Protein AF-A0A5N6QCF7-F1 (afdb_monomer)

Nearest PDB structures (foldseek):
  3l6x-assembly1_A  TM=7.147E-01  e=3.797E+00  Homo sapiens
  8bpo-assembly1_s2  TM=3.832E-01  e=6.263E-01  Homo sapiens
  4r11-assembly2_C  TM=4.644E-01  e=1.223E+00  Caenorhabditis elegans
  4r11-assembly3_E  TM=3.776E-01  e=2.047E+00  Caenorhabditis elegans
  7yg4-assembly1_A  TM=4.629E-01  e=4.431E+00  Homo sapiens

pLDDT: mean 82.55, std 14.78, range [44.66, 97.88]

InterPro domains:
  IPR011989 Armadillo-like helical [G3DSA:1.25.10.10] (6-165)
  IPR016024 Armadillo-type fold [SSF48371] (13-157)
  IPR019156 Ataxin-10 domain [PF09759] (88-181)
  IPR051374 Ataxin-10 and Copper transport protein 86 families [PTHR13255] (8-190)

Mean predicted aligned error: 8.85 Å

Solvent-accessible surface area (backbone atoms only — not comparable to full-atom values): 11082 Å² total; per-residue (Å²): 133,58,76,66,59,43,51,52,53,52,51,51,41,50,54,47,28,51,60,34,50,63,71,72,72,60,91,73,70,69,96,83,70,80,53,69,62,59,58,40,52,75,68,44,46,62,59,51,49,54,50,56,64,64,56,32,62,62,50,63,60,58,47,56,43,56,68,69,73,56,87,84,78,78,92,80,76,82,47,81,49,74,71,84,49,82,29,48,69,28,41,50,39,39,29,52,20,31,52,16,45,92,30,67,70,48,28,50,53,37,50,79,67,59,36,57,64,63,45,58,61,36,52,42,78,37,92,63,18,72,63,18,26,56,32,18,49,51,21,51,48,25,38,36,57,98,29,68,70,50,42,48,62,57,69,71,61,73,88,90,75,75,72,86,50,67,77,40,49,78,70,39,32,45,70,44,66,40,89,89,76,74,43,81,41,83,41,76,60,129

Organism: NCBI:txid176857

Secondary structure (DSSP, 8-state):
--HHHHHHHHHHHHHHHHHHHHTT--S---TT---HHHHHHHTTHHHHHHHHHHHSPP-HHHHHHHHHH--SSS---------SSTTHHHHHHHHHHHHHTT-HHHHHHHHHTTHHHHHHTTSS--SSSTTHHHHHHHHHHHHHTT-HHHHHHHHT-----PPPPHHHHTTTEEEEE-TTT--EEEEE--

Foldseek 3Di:
DDPVVLVVLLVVLVVLLVLLQVQPPCPDDDPPDDRVLNVCVVVCVLVVLLCLLQQEDFAPVVNLLVVQPDPPDPPPDNDNDPASAQQNNVSSLSSLLSSLAPDVPSLVVCVVVVNLVSLCSQLDDHPSHPCSNVSSVSSNCSSPVPDVPSVVVVVPDDDPWDGADVVQVVVQWGWGQDPVPRDIDIDGND

Structure (mmCIF, N/CA/C/O backbone):
data_AF-A0A5N6QCF7-F1
#
_entry.id   AF-A0A5N6QCF7-F1
#
loop_
_atom_site.group_PDB
_atom_site.id
_atom_site.type_symbol
_atom_site.label_atom_id
_atom_site.label_alt_id
_atom_site.label_comp_id
_atom_site.label_asym_id
_atom_site.label_entity_id
_atom_site.label_seq_id
_atom_site.pdbx_PDB_ins_code
_atom_site.Cartn_x
_atom_site.Cartn_y
_atom_site.Cartn_z
_atom_site.occupancy
_atom_site.B_iso_or_equiv
_atom_site.auth_seq_id
_atom_site.auth_comp_id
_atom_site.auth_asym_id
_atom_site.auth_atom_id
_atom_site.pdbx_PDB_model_num
ATOM 1 N N . MET A 1 1 ? -16.084 6.244 -20.525 1.00 61.38 1 MET A N 1
ATOM 2 C CA . MET A 1 1 ? -14.918 5.487 -21.039 1.00 61.38 1 MET A CA 1
ATOM 3 C C . MET A 1 1 ? -15.428 4.319 -21.871 1.00 61.38 1 MET A C 1
ATOM 5 O O . MET A 1 1 ? -16.354 3.661 -21.407 1.00 61.38 1 MET A O 1
ATOM 9 N N . SER A 1 2 ? -14.903 4.087 -23.079 1.00 76.06 2 SER A N 1
ATOM 10 C CA . SER A 1 2 ? -15.327 2.946 -23.908 1.00 76.06 2 SER A CA 1
ATOM 11 C C . SER A 1 2 ? -14.825 1.622 -23.309 1.00 76.06 2 SER A C 1
ATOM 13 O O . SER A 1 2 ? -13.870 1.611 -22.526 1.00 76.06 2 SER A O 1
ATOM 15 N N . GLY A 1 3 ? -15.456 0.498 -23.664 1.00 76.88 3 GLY A N 1
ATOM 16 C CA . GLY A 1 3 ? -15.023 -0.829 -23.202 1.00 76.88 3 GLY A CA 1
ATOM 17 C C . GLY A 1 3 ? -13.575 -1.154 -23.590 1.00 76.88 3 GLY A C 1
ATOM 18 O O . GLY A 1 3 ? -12.836 -1.723 -22.794 1.00 76.88 3 GLY A O 1
ATOM 19 N N . ILE A 1 4 ? -13.139 -0.693 -24.765 1.00 81.81 4 ILE A N 1
ATOM 20 C CA . ILE A 1 4 ? -11.775 -0.888 -25.275 1.00 81.81 4 ILE A CA 1
ATOM 21 C C . ILE A 1 4 ? -10.754 -0.144 -24.404 1.00 81.81 4 ILE A C 1
ATOM 23 O O . ILE A 1 4 ? -9.735 -0.716 -24.028 1.00 81.81 4 ILE A O 1
ATOM 27 N N . THR A 1 5 ? -11.040 1.101 -24.007 1.00 83.50 5 THR A N 1
ATOM 28 C CA . THR A 1 5 ? -10.129 1.883 -23.155 1.00 83.50 5 THR A CA 1
ATOM 29 C C . THR A 1 5 ? -9.930 1.240 -21.780 1.00 83.50 5 THR A C 1
ATOM 31 O O . THR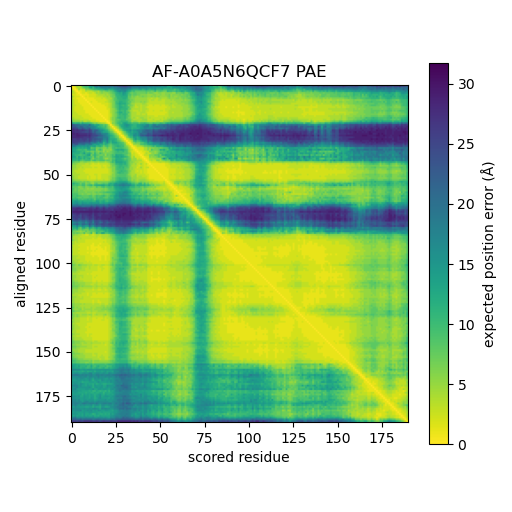 A 1 5 ? -8.828 1.280 -21.240 1.00 83.50 5 THR A O 1
ATOM 34 N N . ARG A 1 6 ? -10.973 0.614 -21.214 1.00 84.88 6 ARG A N 1
ATOM 35 C CA . ARG A 1 6 ? -10.873 -0.118 -19.938 1.00 84.88 6 ARG A CA 1
ATOM 36 C C . ARG A 1 6 ? -9.941 -1.320 -20.041 1.00 84.88 6 ARG A C 1
ATOM 38 O O . ARG A 1 6 ? -9.113 -1.513 -19.159 1.00 84.88 6 ARG A O 1
ATOM 45 N N . LEU A 1 7 ? -10.077 -2.098 -21.115 1.00 86.00 7 LEU A N 1
ATOM 46 C CA . LEU A 1 7 ? -9.233 -3.266 -21.364 1.00 86.00 7 LEU A CA 1
ATOM 47 C C . LEU A 1 7 ? -7.776 -2.858 -21.554 1.00 86.00 7 LEU A C 1
ATOM 49 O O . LEU A 1 7 ? -6.908 -3.402 -20.881 1.00 86.00 7 LEU A O 1
ATOM 53 N N . LEU A 1 8 ? -7.521 -1.862 -22.407 1.00 89.12 8 LEU A N 1
ATOM 54 C CA . LEU A 1 8 ? -6.172 -1.345 -22.636 1.00 89.12 8 LEU A CA 1
ATOM 55 C C . LEU A 1 8 ? -5.516 -0.906 -21.326 1.00 89.12 8 LEU A C 1
ATOM 57 O O . LEU A 1 8 ? -4.397 -1.315 -21.046 1.00 89.12 8 LEU A O 1
ATOM 61 N N . LEU A 1 9 ? -6.228 -0.146 -20.490 1.00 89.00 9 LEU A N 1
ATOM 62 C CA . LEU A 1 9 ? -5.695 0.301 -19.205 1.00 89.00 9 LEU A CA 1
ATOM 63 C C . LEU A 1 9 ? -5.378 -0.868 -18.259 1.00 89.00 9 LEU A C 1
ATOM 65 O O . LEU A 1 9 ? -4.325 -0.869 -17.623 1.00 89.00 9 LEU A O 1
ATOM 69 N N . GLY A 1 10 ? -6.262 -1.868 -18.187 1.00 89.69 10 GLY A N 1
ATOM 70 C CA . GLY A 1 10 ? -6.043 -3.061 -17.368 1.00 89.69 10 GLY A CA 1
ATOM 71 C C . GLY A 1 10 ? -4.844 -3.891 -17.829 1.00 89.69 10 GLY A C 1
ATOM 72 O O . GLY A 1 10 ? -4.027 -4.309 -17.005 1.00 89.69 10 GLY A O 1
ATOM 73 N N . TYR A 1 11 ? -4.684 -4.080 -19.142 1.00 91.75 11 TYR A N 1
ATOM 74 C CA . TYR A 1 11 ? -3.511 -4.755 -19.697 1.00 91.75 11 TYR A CA 1
ATOM 75 C C . TYR A 1 11 ? -2.230 -3.965 -19.441 1.00 91.75 11 TYR A C 1
ATOM 77 O O . TYR A 1 11 ? -1.243 -4.557 -19.012 1.00 91.75 11 TYR A O 1
ATOM 85 N N . SER A 1 12 ? -2.251 -2.640 -19.611 1.00 92.75 12 SER A N 1
ATOM 86 C CA . SER A 1 12 ? -1.093 -1.790 -19.325 1.00 92.75 12 SER A CA 1
ATOM 87 C C . SER A 1 12 ? -0.630 -1.921 -17.875 1.00 92.75 12 SER A C 1
ATOM 89 O O . SER A 1 12 ? 0.554 -2.130 -17.636 1.00 92.75 12 SER A O 1
ATOM 91 N N . LEU A 1 13 ? -1.545 -1.862 -16.899 1.00 93.00 13 LEU A N 1
ATOM 92 C CA . LEU A 1 13 ? -1.184 -2.033 -15.486 1.00 93.00 13 LEU A CA 1
ATOM 93 C C . LEU A 1 13 ? -0.697 -3.452 -15.170 1.00 93.00 13 LEU A C 1
ATOM 95 O O . LEU A 1 13 ? 0.202 -3.616 -14.350 1.00 93.00 13 LEU A O 1
ATOM 99 N N . THR A 1 14 ? -1.241 -4.468 -15.841 1.00 91.69 14 THR A N 1
ATOM 100 C CA . THR A 1 14 ? -0.769 -5.854 -15.696 1.00 91.69 14 THR A CA 1
ATOM 101 C C . THR A 1 14 ? 0.666 -6.002 -16.202 1.00 91.69 14 THR A C 1
ATOM 103 O O . THR A 1 14 ? 1.513 -6.520 -15.481 1.00 91.69 14 THR A O 1
ATOM 106 N N . ILE A 1 15 ? 0.961 -5.479 -17.396 1.00 91.56 15 ILE A N 1
ATOM 107 C CA . ILE A 1 15 ? 2.311 -5.490 -17.976 1.00 91.56 15 ILE A CA 1
ATOM 108 C C . ILE A 1 15 ? 3.285 -4.726 -17.074 1.00 91.56 15 ILE A C 1
ATOM 110 O O . ILE A 1 15 ? 4.363 -5.230 -16.770 1.00 91.56 15 ILE A O 1
ATOM 114 N N . LEU A 1 16 ? 2.893 -3.541 -16.593 1.00 90.88 16 LEU A N 1
ATOM 115 C CA . LEU A 1 16 ? 3.710 -2.757 -15.663 1.00 90.88 16 LEU A CA 1
ATOM 116 C C . LEU A 1 16 ? 4.011 -3.534 -14.382 1.00 90.88 16 LEU A C 1
ATOM 118 O O . LEU A 1 16 ? 5.157 -3.569 -13.946 1.00 90.88 16 LEU A O 1
ATOM 122 N N . ARG A 1 17 ? 3.011 -4.198 -13.796 1.00 91.12 17 ARG A N 1
ATOM 123 C CA . ARG A 1 17 ? 3.193 -4.994 -12.577 1.00 91.12 17 ARG A CA 1
ATOM 124 C C . ARG A 1 17 ? 4.236 -6.090 -12.786 1.00 91.12 17 ARG A C 1
ATOM 126 O O . ARG A 1 17 ? 5.067 -6.296 -11.901 1.00 91.12 17 ARG A O 1
ATOM 133 N N . ASP A 1 18 ? 4.178 -6.769 -13.927 1.00 88.06 18 ASP A N 1
ATOM 134 C CA . ASP A 1 18 ? 5.082 -7.868 -14.254 1.00 88.06 18 ASP A CA 1
ATOM 135 C C . ASP A 1 18 ? 6.512 -7.343 -14.501 1.00 88.06 18 ASP A C 1
ATOM 137 O O . ASP A 1 18 ? 7.460 -7.871 -13.921 1.00 88.06 18 ASP A O 1
ATOM 141 N N . ILE A 1 19 ? 6.674 -6.226 -15.227 1.00 86.94 19 ILE A N 1
ATOM 142 C CA . ILE A 1 19 ? 7.974 -5.542 -15.405 1.00 86.94 19 ILE A CA 1
ATOM 143 C C . ILE A 1 19 ? 8.592 -5.169 -14.049 1.00 86.94 19 ILE A C 1
ATOM 145 O O . ILE A 1 19 ? 9.773 -5.422 -13.806 1.00 86.94 19 ILE A O 1
ATOM 149 N N . CYS A 1 20 ? 7.793 -4.604 -13.141 1.00 86.31 20 CYS A N 1
ATOM 150 C CA . CYS A 1 20 ? 8.256 -4.199 -11.815 1.00 86.31 20 CYS A CA 1
ATOM 151 C C . CYS A 1 20 ? 8.630 -5.392 -10.916 1.00 86.31 20 CYS A C 1
ATOM 153 O O . CYS A 1 20 ? 9.438 -5.225 -10.003 1.00 86.31 20 CYS A O 1
ATOM 155 N N . ALA A 1 21 ? 8.079 -6.586 -11.167 1.00 84.12 21 ALA A N 1
ATOM 156 C CA . ALA A 1 21 ? 8.417 -7.805 -10.431 1.00 84.12 21 ALA A CA 1
ATOM 157 C C . ALA A 1 21 ? 9.743 -8.430 -10.904 1.00 84.12 21 ALA A C 1
ATOM 159 O O . ALA A 1 21 ? 10.559 -8.844 -10.080 1.00 84.12 21 ALA A O 1
ATOM 160 N N . CYS A 1 22 ? 9.987 -8.467 -12.219 1.00 68.06 22 CYS A N 1
ATOM 161 C CA . CYS A 1 22 ? 11.126 -9.175 -12.818 1.00 68.06 22 CYS A CA 1
ATOM 162 C C . CYS A 1 22 ? 12.505 -8.638 -12.403 1.00 68.06 22 CYS A C 1
ATOM 164 O O . CYS A 1 22 ? 13.490 -9.373 -12.431 1.00 68.06 22 CYS A O 1
ATOM 166 N N . ASN A 1 23 ? 12.605 -7.371 -11.999 1.00 60.72 23 ASN A N 1
ATOM 167 C CA . ASN A 1 23 ? 13.905 -6.751 -11.739 1.00 60.72 23 ASN A CA 1
ATOM 168 C C . ASN A 1 23 ? 14.459 -7.009 -10.332 1.00 60.72 23 ASN A C 1
ATOM 170 O O . ASN A 1 23 ? 15.594 -6.619 -10.067 1.00 60.72 23 ASN A O 1
ATOM 174 N N . SER A 1 24 ? 13.701 -7.672 -9.451 1.00 54.59 24 SER A N 1
ATOM 175 C CA . SER A 1 24 ? 14.171 -7.988 -8.097 1.00 54.59 24 SER A CA 1
ATOM 176 C C . SER A 1 24 ? 15.005 -9.271 -7.998 1.00 54.59 24 SER A C 1
ATOM 178 O O . SER A 1 24 ? 15.718 -9.436 -7.014 1.00 54.59 24 SER A O 1
ATOM 180 N N . GLU A 1 25 ? 14.935 -10.174 -8.983 1.00 48.97 25 GLU A N 1
ATOM 181 C CA . GLU A 1 25 ? 15.632 -11.475 -8.942 1.00 48.97 25 GLU A CA 1
ATOM 182 C C . GLU A 1 25 ? 16.975 -11.496 -9.679 1.00 48.97 25 GLU A C 1
ATOM 184 O O . GLU A 1 25 ? 17.624 -12.539 -9.773 1.00 48.97 25 GLU A O 1
ATOM 189 N N . ARG A 1 26 ? 17.457 -10.362 -10.194 1.00 47.78 26 ARG A N 1
ATOM 190 C CA . ARG A 1 26 ? 18.733 -10.347 -10.914 1.00 47.78 26 ARG A CA 1
ATOM 191 C C . ARG A 1 26 ? 19.915 -10.291 -9.937 1.00 47.78 26 ARG A C 1
ATOM 193 O O . ARG A 1 26 ? 20.634 -9.303 -9.869 1.00 47.78 26 ARG A O 1
ATOM 200 N N . GLY A 1 27 ? 20.166 -11.408 -9.252 1.00 45.38 27 GLY A N 1
ATOM 201 C CA . GLY A 1 27 ? 21.428 -11.738 -8.568 1.00 45.38 27 GLY A CA 1
ATOM 202 C C . GLY A 1 27 ? 22.627 -11.915 -9.515 1.00 45.38 27 GLY A C 1
ATOM 203 O O . GLY A 1 27 ? 23.612 -12.547 -9.157 1.00 45.38 27 GLY A O 1
ATOM 204 N N . LEU A 1 28 ? 22.533 -11.373 -10.730 1.00 47.03 28 LEU A N 1
ATOM 205 C CA . LEU A 1 28 ? 23.548 -11.335 -11.774 1.00 47.03 28 LEU A CA 1
ATOM 206 C C . LEU A 1 28 ? 23.301 -10.047 -12.578 1.00 47.03 28 LEU A C 1
ATOM 208 O O . LEU A 1 28 ? 22.579 -10.063 -13.577 1.00 47.03 28 LEU A O 1
ATOM 212 N N . LYS A 1 29 ? 23.812 -8.900 -12.125 1.00 47.50 29 LYS A N 1
ATOM 213 C CA . LYS A 1 29 ? 23.860 -7.696 -12.964 1.00 47.50 29 LYS A CA 1
ATOM 214 C C . LYS A 1 29 ? 25.307 -7.303 -13.203 1.00 47.50 29 LYS A C 1
ATOM 216 O O . LYS A 1 29 ? 26.007 -6.891 -12.288 1.00 47.50 29 LYS A O 1
ATOM 221 N N . GLU A 1 30 ? 25.701 -7.473 -14.462 1.00 52.69 30 GLU A N 1
ATOM 222 C CA . GLU A 1 30 ? 26.663 -6.621 -15.155 1.00 52.69 30 GLU A CA 1
ATOM 223 C C . GLU A 1 30 ? 26.374 -5.148 -14.818 1.00 52.69 30 GLU A C 1
ATOM 225 O O . GLU A 1 30 ? 25.211 -4.733 -14.793 1.00 52.69 30 GLU A O 1
ATOM 230 N N . GLU A 1 31 ? 27.431 -4.380 -14.550 1.00 50.25 31 GLU A N 1
ATOM 231 C CA . GLU A 1 31 ? 27.395 -3.028 -13.967 1.00 50.25 31 GLU A CA 1
ATOM 232 C C . GLU A 1 31 ? 26.664 -1.970 -14.828 1.00 50.25 31 GLU A C 1
ATOM 234 O O . GLU A 1 31 ? 26.346 -0.899 -14.320 1.00 50.25 31 GLU A O 1
ATOM 239 N N . ASP A 1 32 ? 26.294 -2.289 -16.076 1.00 49.56 32 ASP A N 1
ATOM 240 C CA . ASP A 1 32 ? 25.751 -1.333 -17.057 1.00 49.56 32 ASP A CA 1
ATOM 241 C C . ASP A 1 32 ? 24.250 -1.498 -17.397 1.00 49.56 32 ASP A C 1
ATOM 243 O O . ASP A 1 32 ? 23.718 -0.766 -18.239 1.00 49.56 32 ASP A O 1
ATOM 247 N N . SER A 1 33 ? 23.508 -2.436 -16.784 1.00 57.09 33 SER A N 1
ATOM 248 C CA . SER A 1 33 ? 22.075 -2.594 -17.110 1.00 57.09 33 SER A CA 1
ATOM 249 C C . SER A 1 33 ? 21.199 -1.594 -16.340 1.00 57.09 33 SER A C 1
ATOM 251 O O . SER A 1 33 ? 20.984 -1.761 -15.136 1.00 57.09 33 SER A O 1
ATOM 253 N N . VAL A 1 34 ? 20.639 -0.598 -17.034 1.00 58.84 34 VAL A N 1
ATOM 254 C CA . VAL A 1 34 ? 19.654 0.344 -16.471 1.00 58.84 34 VAL A CA 1
ATOM 255 C C . VAL A 1 34 ? 18.449 -0.438 -15.922 1.00 58.84 34 VAL A C 1
ATOM 257 O O . VAL A 1 34 ? 17.821 -1.206 -16.656 1.00 58.84 34 VAL A O 1
ATOM 260 N N . ASP A 1 35 ? 18.120 -0.287 -14.632 1.00 71.12 35 ASP A N 1
ATOM 261 C CA . ASP A 1 35 ? 16.908 -0.890 -14.065 1.00 71.12 35 ASP A CA 1
ATOM 262 C C . ASP A 1 35 ? 15.691 -0.275 -14.773 1.00 71.12 35 ASP A C 1
ATOM 264 O O . ASP A 1 35 ? 15.516 0.942 -14.785 1.00 71.12 35 ASP A O 1
ATOM 268 N N . ALA A 1 36 ? 14.831 -1.103 -15.374 1.00 70.88 36 ALA A N 1
ATOM 269 C CA . ALA A 1 36 ? 13.616 -0.610 -16.020 1.00 70.88 36 ALA A CA 1
ATOM 270 C C . ALA A 1 36 ? 12.741 0.186 -15.037 1.00 70.88 36 ALA A C 1
ATOM 272 O O . ALA A 1 36 ? 12.056 1.118 -15.448 1.00 70.88 36 ALA A O 1
ATOM 273 N N . VAL A 1 37 ? 12.814 -0.130 -13.736 1.00 69.50 37 VAL A N 1
ATOM 274 C CA . VAL A 1 37 ? 12.144 0.654 -12.695 1.00 69.50 37 VAL A CA 1
ATOM 275 C C . VAL A 1 37 ? 12.761 2.048 -12.572 1.00 69.50 37 VAL A C 1
ATOM 277 O O . VAL A 1 37 ? 12.007 3.005 -12.475 1.00 69.50 37 VAL A O 1
ATOM 280 N N . ASP A 1 38 ? 14.079 2.215 -12.685 1.00 74.44 38 ASP A N 1
ATOM 281 C CA . ASP A 1 38 ? 14.720 3.539 -12.636 1.00 74.44 38 ASP A CA 1
ATOM 282 C C . ASP A 1 38 ? 14.332 4.423 -13.834 1.00 74.44 38 ASP A C 1
ATOM 284 O O . ASP A 1 38 ? 14.073 5.622 -13.673 1.00 74.44 38 ASP A O 1
ATOM 288 N N . VAL A 1 39 ? 14.193 3.836 -15.030 1.00 74.19 39 VAL A N 1
ATOM 289 C CA . VAL A 1 39 ? 13.636 4.536 -16.208 1.00 74.19 39 VAL A CA 1
ATOM 290 C C . VAL A 1 39 ? 12.189 4.965 -15.947 1.00 74.19 39 VAL A C 1
ATOM 292 O O . VAL A 1 39 ? 11.800 6.092 -16.255 1.00 74.19 39 VAL A O 1
ATOM 295 N N . GLN A 1 40 ? 11.399 4.085 -15.334 1.00 71.06 40 GLN A N 1
ATOM 296 C CA . GLN A 1 40 ? 9.989 4.316 -15.023 1.00 71.06 40 GLN A CA 1
ATOM 297 C C . GLN A 1 40 ? 9.783 5.373 -13.918 1.00 71.06 40 GLN A C 1
ATOM 299 O O . GLN A 1 40 ? 8.806 6.127 -13.931 1.00 71.06 40 GLN A O 1
ATOM 304 N N . LEU A 1 41 ? 10.704 5.451 -12.955 1.00 73.31 41 LEU A N 1
ATOM 305 C CA . LEU A 1 41 ? 10.735 6.507 -11.940 1.00 73.31 41 LEU A CA 1
ATOM 306 C C . LEU A 1 41 ? 11.097 7.847 -12.573 1.00 73.31 41 LEU A C 1
ATOM 308 O O . LEU A 1 41 ? 10.440 8.851 -12.308 1.00 73.31 41 LEU A O 1
ATOM 312 N N . SER A 1 42 ? 12.076 7.846 -13.479 1.00 72.94 42 SER A N 1
ATOM 313 C CA . SER A 1 42 ? 12.478 9.041 -14.228 1.00 72.94 42 SER A CA 1
ATOM 314 C C . SER A 1 42 ? 11.356 9.576 -15.127 1.00 72.94 42 SER A C 1
ATOM 316 O O . SER A 1 42 ? 11.316 10.768 -15.419 1.00 72.94 42 SER A O 1
ATOM 318 N N . SER A 1 43 ? 10.409 8.721 -15.532 1.00 79.31 43 SER A N 1
ATOM 319 C CA . SER A 1 43 ? 9.232 9.120 -16.310 1.00 79.31 43 SER A CA 1
ATOM 320 C C . SER A 1 43 ? 8.057 9.634 -15.465 1.00 79.31 43 SER A C 1
ATOM 322 O O . SER A 1 43 ? 7.005 9.938 -16.026 1.00 79.31 43 SER A O 1
ATOM 324 N N . GLY A 1 44 ? 8.178 9.680 -14.133 1.00 87.00 44 GLY A N 1
ATOM 325 C CA . GLY A 1 44 ? 7.108 10.131 -13.236 1.00 87.00 44 GLY A CA 1
ATOM 326 C C . GLY A 1 44 ? 5.935 9.153 -13.100 1.00 87.00 44 GLY A C 1
ATOM 327 O O . GLY A 1 44 ? 4.821 9.564 -12.762 1.00 87.00 44 GLY A O 1
ATOM 328 N N . LEU A 1 45 ? 6.137 7.857 -13.392 1.00 89.44 45 LEU A N 1
ATOM 329 C CA . LEU A 1 45 ? 5.053 6.871 -13.281 1.00 89.44 45 LEU A CA 1
ATOM 330 C C . LEU A 1 45 ? 4.552 6.769 -11.839 1.00 89.44 45 LEU A C 1
ATOM 332 O O . LEU A 1 45 ? 3.347 6.682 -11.619 1.00 89.44 45 LEU A O 1
ATOM 336 N N . LEU A 1 46 ? 5.462 6.743 -10.864 1.00 91.81 46 LEU A N 1
ATOM 337 C CA . LEU A 1 46 ? 5.095 6.583 -9.460 1.00 91.81 46 LEU A CA 1
ATOM 338 C C . LEU A 1 46 ? 4.170 7.717 -9.006 1.00 91.81 46 LEU A C 1
ATOM 340 O O . LEU A 1 46 ? 3.137 7.459 -8.390 1.00 91.81 46 LEU A O 1
ATOM 344 N N . GLU A 1 47 ? 4.516 8.956 -9.352 1.00 92.31 47 GLU A N 1
ATOM 345 C CA . GLU A 1 47 ? 3.688 10.136 -9.131 1.00 92.31 47 GLU A CA 1
ATOM 346 C C . GLU A 1 47 ? 2.312 9.969 -9.751 1.00 92.31 47 GLU A C 1
ATOM 348 O O . GLU A 1 47 ? 1.310 10.141 -9.063 1.00 92.31 47 GLU A O 1
ATOM 353 N N . LEU A 1 48 ? 2.261 9.590 -11.029 1.00 92.69 48 LEU A N 1
ATOM 354 C CA . LEU A 1 48 ? 1.004 9.389 -11.732 1.00 92.69 48 LEU A CA 1
ATOM 355 C C . LEU A 1 48 ? 0.140 8.327 -11.040 1.00 92.69 48 LEU A C 1
ATOM 357 O O . LEU A 1 48 ? -1.052 8.545 -10.850 1.00 92.69 48 LEU A O 1
ATOM 361 N N . LEU A 1 49 ? 0.722 7.199 -10.631 1.00 94.00 49 LEU A N 1
ATOM 362 C CA . LEU A 1 49 ? 0.000 6.119 -9.956 1.00 94.00 49 LEU A CA 1
ATOM 363 C C . LEU A 1 49 ? -0.524 6.541 -8.578 1.00 94.00 49 LEU A C 1
ATOM 365 O O . LEU A 1 49 ? -1.672 6.238 -8.252 1.00 94.00 49 LEU A O 1
ATOM 369 N N . LEU A 1 50 ? 0.275 7.267 -7.790 1.00 94.12 50 LEU A N 1
ATOM 370 C CA . LEU A 1 50 ? -0.153 7.817 -6.499 1.00 94.12 50 LEU A CA 1
ATOM 371 C C . LEU A 1 50 ? -1.265 8.860 -6.679 1.00 94.12 50 LEU A C 1
ATOM 373 O O . LEU A 1 50 ? -2.269 8.809 -5.968 1.00 94.12 50 LEU A O 1
ATOM 377 N N . CYS A 1 51 ? -1.129 9.757 -7.660 1.00 91.94 51 CYS A N 1
ATOM 378 C CA . CYS A 1 51 ? -2.158 10.735 -8.007 1.00 91.94 51 CYS A CA 1
ATOM 379 C C . CYS A 1 51 ? -3.457 10.048 -8.433 1.00 91.94 51 CYS A C 1
ATOM 381 O O . CYS A 1 51 ? -4.510 10.356 -7.885 1.00 91.94 51 CYS A O 1
ATOM 383 N N . LEU A 1 52 ? -3.390 9.068 -9.339 1.00 90.75 52 LEU A N 1
ATOM 384 C CA . LEU A 1 52 ? -4.560 8.300 -9.765 1.00 90.75 52 LEU A CA 1
ATOM 385 C C . LEU A 1 52 ? -5.224 7.599 -8.576 1.00 90.75 52 LEU A C 1
ATOM 387 O O . LEU A 1 52 ? -6.440 7.668 -8.428 1.00 90.75 52 LEU A O 1
ATOM 391 N N . LEU A 1 53 ? -4.451 6.963 -7.693 1.00 91.31 53 LEU A N 1
ATOM 392 C CA . LEU A 1 53 ? -4.998 6.278 -6.520 1.00 91.31 53 LEU A CA 1
ATOM 393 C C . LEU A 1 53 ? -5.714 7.237 -5.549 1.00 91.31 53 LEU A C 1
ATOM 395 O O . LEU A 1 53 ? -6.723 6.844 -4.949 1.00 91.31 53 LEU A O 1
ATOM 399 N N . GLY A 1 54 ? -5.196 8.463 -5.406 1.00 88.31 54 GLY A N 1
ATOM 400 C CA . GLY A 1 54 ? -5.730 9.513 -4.532 1.00 88.31 54 GLY A CA 1
ATOM 401 C C . GLY A 1 54 ? -6.875 10.341 -5.128 1.00 88.31 54 GLY A C 1
ATOM 402 O O . GLY A 1 54 ? -7.727 10.809 -4.379 1.00 88.31 54 GLY A O 1
ATOM 403 N N . GLU A 1 55 ? -6.941 10.503 -6.454 1.00 85.50 55 GLU A N 1
ATOM 404 C CA . GLU A 1 55 ? -8.038 11.217 -7.132 1.00 85.50 55 GLU A CA 1
ATOM 405 C C . GLU A 1 55 ? -9.376 10.470 -7.066 1.00 85.50 55 GLU A C 1
ATOM 407 O O . GLU A 1 55 ? -10.439 11.082 -7.189 1.00 85.50 55 GLU A O 1
ATOM 412 N N . HIS A 1 56 ? -9.335 9.147 -6.912 1.00 79.38 56 HIS A N 1
ATOM 413 C CA . HIS A 1 56 ? -10.534 8.325 -6.805 1.00 79.38 56 HIS A CA 1
ATOM 414 C C . HIS A 1 56 ? -11.039 8.243 -5.359 1.00 79.38 56 HIS A C 1
ATOM 416 O O . HIS A 1 56 ? -10.254 8.223 -4.412 1.00 79.38 56 HIS A O 1
ATOM 422 N N . GLU A 1 57 ? -12.356 8.074 -5.194 1.00 75.50 57 GLU A N 1
ATOM 423 C CA . GLU A 1 57 ? -12.983 7.815 -3.887 1.00 75.50 57 GLU A CA 1
ATOM 424 C C . GLU A 1 57 ? -12.300 6.655 -3.151 1.00 75.50 57 GLU A C 1
ATOM 426 O O . GLU A 1 57 ? -12.096 5.608 -3.778 1.00 75.50 57 GLU A O 1
ATOM 431 N N . PRO A 1 58 ? -11.977 6.795 -1.849 1.00 83.50 58 PRO A N 1
ATOM 432 C CA . PRO A 1 58 ? -11.316 5.741 -1.085 1.00 83.50 58 PRO A CA 1
ATOM 433 C C . PRO A 1 58 ? -12.146 4.444 -1.087 1.00 83.50 58 PRO A C 1
ATOM 435 O O . PRO A 1 58 ? -13.345 4.487 -1.390 1.00 83.50 58 PRO A O 1
ATOM 438 N N . PRO A 1 59 ? -11.541 3.291 -0.732 1.00 85.56 59 P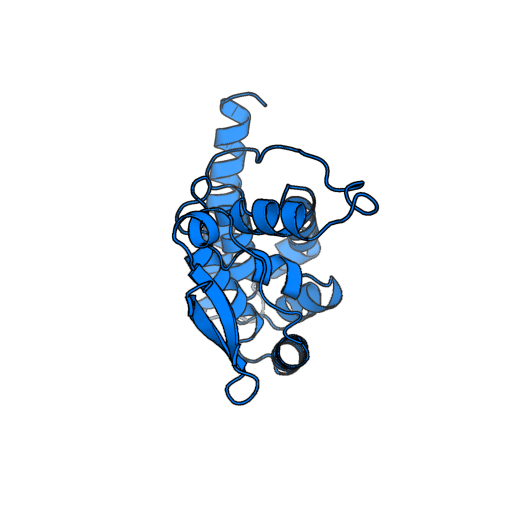RO A N 1
ATOM 439 C CA . PRO A 1 59 ? -12.242 2.009 -0.675 1.00 85.56 59 PRO A CA 1
ATOM 440 C C . PRO A 1 59 ? -13.597 2.102 0.026 1.00 85.56 59 PRO A C 1
ATOM 442 O O . PRO A 1 59 ? -13.764 2.869 0.981 1.00 85.56 59 PRO A O 1
ATOM 445 N N . ALA A 1 60 ? -14.575 1.322 -0.438 1.00 81.31 60 ALA A N 1
ATOM 446 C CA . ALA A 1 60 ? -15.981 1.533 -0.087 1.00 81.31 60 ALA A CA 1
ATOM 447 C C . ALA A 1 60 ? -16.239 1.559 1.431 1.00 81.31 60 ALA A C 1
ATOM 449 O O . ALA A 1 60 ? -17.052 2.352 1.906 1.00 81.31 60 ALA A O 1
ATOM 450 N N . ILE A 1 61 ? -15.515 0.734 2.188 1.00 80.56 61 ILE A N 1
ATOM 451 C CA . ILE A 1 61 ? -15.600 0.665 3.650 1.00 80.56 61 ILE A CA 1
ATOM 452 C C . ILE A 1 61 ? -15.071 1.932 4.341 1.00 80.56 61 ILE A C 1
ATOM 454 O O . ILE A 1 61 ? -15.691 2.420 5.281 1.00 80.56 61 ILE A O 1
ATOM 458 N N . ILE A 1 62 ? -13.997 2.533 3.821 1.00 81.44 62 ILE A N 1
ATOM 459 C CA . ILE A 1 62 ? -13.441 3.796 4.329 1.00 81.44 62 ILE A CA 1
ATOM 460 C C . ILE A 1 62 ? -14.380 4.949 3.993 1.00 81.44 62 ILE A C 1
ATOM 462 O O . ILE A 1 62 ? -14.652 5.799 4.833 1.00 81.44 62 ILE A O 1
ATOM 466 N N . ARG A 1 63 ? -14.947 4.954 2.784 1.00 77.75 63 ARG A N 1
ATOM 467 C CA . ARG A 1 63 ? -15.945 5.949 2.380 1.00 77.75 63 ARG A CA 1
ATOM 468 C C . ARG A 1 63 ? -17.193 5.913 3.265 1.00 77.75 63 ARG A C 1
ATOM 470 O O . ARG A 1 63 ? -17.698 6.972 3.629 1.00 77.75 63 ARG A O 1
ATOM 477 N N . LYS A 1 64 ? -17.703 4.720 3.596 1.00 75.44 64 LYS A N 1
ATOM 478 C CA . LYS A 1 64 ? -18.827 4.562 4.535 1.00 75.44 64 LYS A CA 1
ATOM 479 C C . LYS A 1 64 ? -18.475 5.138 5.910 1.00 75.44 64 LYS A C 1
ATOM 481 O O . LYS A 1 64 ? -19.266 5.909 6.442 1.00 75.44 64 LYS A O 1
ATOM 486 N N . ALA A 1 65 ? -17.277 4.835 6.409 1.00 74.56 65 ALA A N 1
ATOM 487 C CA . ALA A 1 65 ? -16.798 5.333 7.693 1.00 74.56 65 ALA A CA 1
ATOM 488 C C . ALA A 1 65 ? -16.656 6.871 7.721 1.00 74.56 65 ALA A C 1
ATOM 490 O O . ALA A 1 65 ? -17.153 7.528 8.633 1.00 74.56 65 ALA A O 1
ATOM 491 N N . LEU A 1 66 ? -16.063 7.476 6.685 1.00 73.31 66 LEU A N 1
ATOM 492 C CA . LEU A 1 66 ? -15.908 8.936 6.590 1.00 73.31 66 LEU A CA 1
ATOM 493 C C . LEU A 1 66 ? -17.254 9.675 6.583 1.00 73.31 66 LEU A C 1
ATOM 495 O O . LEU A 1 66 ? -17.398 10.700 7.239 1.00 73.31 66 LEU A O 1
ATOM 499 N N . LYS A 1 67 ? -18.270 9.132 5.899 1.00 69.88 67 LYS A N 1
ATOM 500 C CA . LYS A 1 67 ? -19.617 9.732 5.856 1.00 69.88 67 LYS A CA 1
ATOM 501 C C . LYS A 1 67 ? -20.346 9.726 7.204 1.00 69.88 67 LYS A C 1
ATOM 503 O O . LYS A 1 67 ? -21.324 10.452 7.345 1.00 69.88 67 LYS A O 1
ATOM 508 N N . GLN A 1 68 ? -19.919 8.898 8.154 1.00 63.38 68 GLN A N 1
ATOM 509 C CA . GLN A 1 68 ? -20.564 8.745 9.463 1.00 63.38 68 GLN A CA 1
ATOM 510 C C . GLN A 1 68 ? -19.913 9.613 10.547 1.00 63.38 68 GLN A C 1
ATOM 512 O O . GLN A 1 68 ? -20.591 9.987 11.497 1.00 63.38 68 GLN A O 1
ATOM 517 N N . GLY A 1 69 ? -18.634 9.975 10.388 1.00 55.09 69 GLY A N 1
ATOM 518 C CA . GLY A 1 69 ? -17.906 10.826 11.338 1.00 55.09 69 GLY A CA 1
ATOM 519 C C . GLY A 1 69 ? -18.088 12.339 11.145 1.00 55.09 69 GLY A C 1
ATOM 520 O O . GLY A 1 69 ? -17.728 13.108 12.032 1.00 55.09 69 GLY A O 1
ATOM 521 N N . GLU A 1 70 ? -18.630 12.798 10.011 1.00 53.00 70 GLU A N 1
ATOM 522 C CA . GLU A 1 70 ? -18.711 14.230 9.692 1.00 53.00 70 GLU A CA 1
ATOM 523 C C . GLU A 1 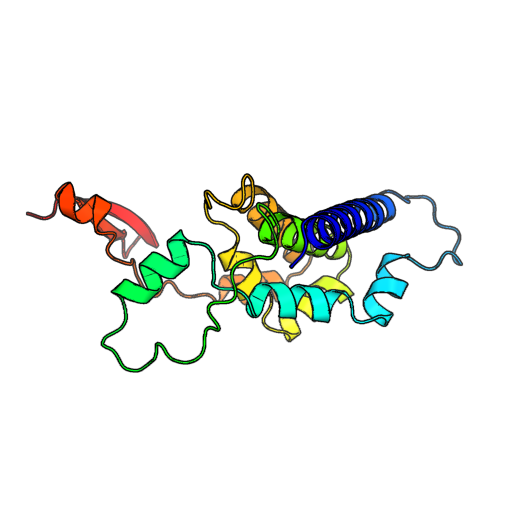70 ? -20.078 14.858 10.018 1.00 53.00 70 GLU A C 1
ATOM 525 O O . GLU A 1 70 ? -21.064 14.690 9.297 1.00 53.00 70 GLU A O 1
ATOM 530 N N . ASN A 1 71 ? -20.097 15.728 11.033 1.00 49.56 71 ASN A N 1
ATOM 531 C CA . ASN A 1 71 ? -21.020 16.863 11.082 1.00 49.56 71 ASN A CA 1
ATOM 532 C C . ASN A 1 71 ? -20.652 17.834 9.934 1.00 49.56 71 ASN A C 1
ATOM 534 O O . ASN A 1 71 ? -19.814 18.714 10.084 1.00 49.56 71 ASN A O 1
ATOM 538 N N . ARG A 1 72 ? -21.234 17.587 8.756 1.00 47.69 72 ARG A N 1
ATOM 539 C CA . ARG A 1 72 ? -21.518 18.469 7.598 1.00 47.69 72 ARG A CA 1
ATOM 540 C C . ARG A 1 72 ? -20.510 19.488 7.022 1.00 47.69 72 ARG A C 1
ATOM 542 O O . ARG A 1 72 ? -20.853 20.041 5.982 1.00 47.69 72 ARG A O 1
ATOM 549 N N . GLU A 1 73 ? -19.313 19.730 7.555 1.00 46.53 73 GLU A N 1
ATOM 550 C CA . GLU A 1 73 ? -18.489 20.873 7.088 1.00 46.53 73 GLU A CA 1
ATOM 551 C C . GLU A 1 73 ? -17.180 20.533 6.353 1.00 46.53 73 GLU A C 1
ATOM 553 O O . GLU A 1 73 ? -16.515 21.446 5.866 1.00 46.53 73 GLU A O 1
ATOM 558 N N . ARG A 1 74 ? -16.820 19.252 6.163 1.00 44.88 74 ARG A N 1
ATOM 559 C CA . ARG A 1 74 ? -15.598 18.881 5.406 1.00 44.88 74 ARG A CA 1
ATOM 560 C C . ARG A 1 74 ? -15.792 17.925 4.227 1.00 44.88 74 ARG A C 1
ATOM 562 O O . ARG A 1 74 ? -14.823 17.563 3.564 1.00 44.88 74 ARG A O 1
ATOM 569 N N . ALA A 1 75 ? -17.037 17.630 3.865 1.00 44.66 75 ALA A N 1
ATOM 570 C CA . ALA A 1 75 ? -17.387 16.749 2.752 1.00 44.66 75 ALA A CA 1
ATOM 571 C C . ALA A 1 75 ? -17.239 17.395 1.351 1.00 44.66 75 ALA A C 1
ATOM 573 O O . ALA A 1 75 ? -18.015 17.082 0.448 1.00 44.66 75 ALA A O 1
ATOM 574 N N . SER A 1 76 ? -16.293 18.316 1.131 1.00 48.53 76 SER A N 1
ATOM 575 C CA . SER A 1 76 ? -16.149 19.007 -0.162 1.00 48.53 76 SER A CA 1
ATOM 576 C C . SER A 1 76 ? -14.709 19.031 -0.683 1.00 48.53 76 SER A C 1
ATOM 578 O O . SER A 1 76 ? -14.062 20.075 -0.708 1.00 48.53 76 SER A O 1
ATOM 580 N N . SER A 1 77 ? -14.214 17.886 -1.156 1.00 46.69 77 SER A N 1
ATOM 581 C CA . SER A 1 77 ? -13.186 17.875 -2.217 1.00 46.69 77 SER A CA 1
ATOM 582 C C . SER A 1 77 ? -12.989 16.522 -2.905 1.00 46.69 77 SER A C 1
ATOM 584 O O . SER A 1 77 ? -12.400 16.493 -3.985 1.00 46.69 77 SER A O 1
ATOM 586 N N . TYR A 1 78 ? -13.490 15.408 -2.354 1.00 48.91 78 TYR A N 1
ATOM 587 C CA . TYR A 1 78 ? -13.390 14.116 -3.037 1.00 48.91 78 TYR A CA 1
ATOM 588 C C . TYR A 1 78 ? -14.258 14.115 -4.298 1.00 48.91 78 TYR A C 1
ATOM 590 O O . TYR A 1 78 ? -15.484 14.035 -4.244 1.00 48.91 78 TYR A O 1
ATOM 598 N N . SER A 1 79 ? -13.598 14.230 -5.449 1.00 49.75 79 SER A N 1
ATOM 599 C CA . SER A 1 79 ? -14.216 14.020 -6.750 1.00 49.75 79 SER A CA 1
ATOM 600 C C . SER A 1 79 ? -14.749 12.589 -6.792 1.00 49.75 79 SER A C 1
ATOM 602 O O . SER A 1 79 ? -13.985 11.632 -6.686 1.00 49.75 79 SER A O 1
ATOM 604 N N . SER A 1 80 ? -16.063 12.429 -6.943 1.00 54.75 80 SER A N 1
ATOM 605 C CA . SER A 1 80 ? -16.745 11.133 -7.031 1.00 54.75 80 SER A CA 1
ATOM 606 C C . SER A 1 80 ? -16.500 10.439 -8.375 1.00 54.75 80 SER A C 1
ATOM 608 O O . SER A 1 80 ? -17.424 9.933 -9.011 1.00 54.75 80 SER A O 1
ATOM 610 N N . LYS A 1 81 ? -15.251 10.437 -8.862 1.00 63.19 81 LYS A N 1
ATOM 611 C CA . LYS A 1 81 ? -14.876 9.746 -10.097 1.00 63.19 81 LYS A CA 1
ATOM 612 C C . LYS A 1 81 ? -14.923 8.241 -9.830 1.00 63.19 81 LYS A C 1
ATOM 614 O O . LYS A 1 81 ? -14.036 7.736 -9.129 1.00 63.19 81 LYS A O 1
ATOM 619 N N . PRO A 1 82 ? -15.896 7.501 -10.396 1.00 65.50 82 PRO A N 1
ATOM 620 C CA . PRO A 1 82 ? -15.902 6.053 -10.279 1.00 65.50 82 PRO A CA 1
ATOM 621 C C . PRO A 1 82 ? -14.605 5.491 -10.865 1.00 65.50 82 PRO A C 1
ATOM 623 O O . PRO A 1 82 ? -14.073 6.016 -11.850 1.00 65.50 82 PRO A O 1
ATOM 626 N N . CYS A 1 83 ? -14.087 4.424 -10.256 1.00 72.06 83 CYS A N 1
ATOM 627 C CA . CYS A 1 83 ? -12.900 3.751 -10.766 1.00 72.06 83 CYS A CA 1
ATOM 628 C C . CYS A 1 83 ? -13.105 3.317 -12.225 1.00 72.06 83 CYS A C 1
ATOM 630 O O . CYS A 1 83 ? -14.203 2.957 -12.654 1.00 72.06 83 CYS A O 1
ATOM 632 N N . HIS A 1 84 ? -12.020 3.335 -12.997 1.00 80.44 84 HIS A N 1
ATOM 633 C CA . HIS A 1 84 ? -12.068 3.072 -14.433 1.00 80.44 84 HIS A CA 1
ATOM 634 C C . HIS A 1 84 ? -12.621 1.682 -14.786 1.00 80.44 84 HIS A C 1
ATOM 636 O O . HIS A 1 84 ? -13.358 1.553 -15.771 1.00 80.44 84 HIS A O 1
ATOM 642 N N . TYR A 1 85 ? -12.293 0.664 -13.984 1.00 87.94 85 TYR A N 1
ATOM 643 C CA . TYR A 1 85 ? -12.801 -0.705 -14.078 1.00 87.94 85 TYR A CA 1
ATOM 644 C C . TYR A 1 85 ? -12.693 -1.437 -12.723 1.00 87.94 85 TYR A C 1
ATOM 646 O O . TYR A 1 85 ? -12.059 -0.948 -11.785 1.00 87.94 85 TYR A O 1
ATOM 654 N N . ARG A 1 86 ? -13.309 -2.623 -12.625 1.00 88.00 86 ARG A N 1
ATOM 655 C CA . ARG A 1 86 ? -13.291 -3.475 -11.424 1.00 88.00 86 ARG A CA 1
ATOM 656 C C . ARG A 1 86 ? -11.886 -4.031 -11.151 1.00 88.00 86 ARG A C 1
ATOM 658 O O . ARG A 1 86 ? -11.358 -4.769 -11.978 1.00 88.00 86 ARG A O 1
ATOM 665 N N . GLY A 1 87 ? -11.298 -3.728 -9.996 1.00 89.56 87 GLY A N 1
ATOM 666 C CA . GLY A 1 87 ? -9.916 -4.101 -9.662 1.00 89.56 87 GLY A CA 1
ATOM 667 C C . GLY A 1 87 ? -8.861 -3.045 -10.011 1.00 89.56 87 GLY A C 1
ATOM 668 O O . GLY A 1 87 ? -7.678 -3.293 -9.797 1.00 89.56 87 GLY A O 1
ATOM 669 N N . PHE A 1 88 ? -9.257 -1.864 -10.494 1.00 91.31 88 PHE A N 1
ATOM 670 C CA . PHE A 1 88 ? -8.318 -0.795 -10.849 1.00 91.31 88 PHE A CA 1
ATOM 671 C C . PHE A 1 88 ? -7.423 -0.363 -9.678 1.00 91.31 88 PHE A C 1
ATOM 673 O O . PHE A 1 88 ? -6.212 -0.225 -9.850 1.00 91.31 88 PHE A O 1
ATOM 680 N N . ARG A 1 89 ? -7.987 -0.217 -8.466 1.00 92.56 89 ARG A N 1
ATOM 681 C CA . ARG A 1 89 ? -7.200 0.129 -7.266 1.00 92.56 89 ARG A CA 1
ATOM 682 C C . ARG A 1 89 ? -6.172 -0.949 -6.955 1.00 92.56 89 ARG A C 1
ATOM 684 O O . ARG A 1 89 ? -5.017 -0.638 -6.689 1.00 92.56 89 ARG A O 1
ATOM 691 N N . ARG A 1 90 ? -6.594 -2.215 -7.027 1.00 94.75 90 ARG A N 1
ATOM 692 C CA . ARG A 1 90 ? -5.719 -3.368 -6.791 1.00 94.75 90 ARG A CA 1
ATOM 693 C C . ARG A 1 90 ? -4.533 -3.334 -7.747 1.00 94.75 90 ARG A C 1
ATOM 695 O O . ARG A 1 90 ? -3.409 -3.516 -7.299 1.00 94.75 90 ARG A O 1
ATOM 702 N N . ASP A 1 91 ? -4.779 -3.098 -9.031 1.00 95.25 91 ASP A N 1
ATOM 703 C CA . ASP A 1 91 ? -3.721 -3.118 -10.041 1.00 95.25 91 ASP A CA 1
ATOM 704 C C . ASP A 1 91 ? -2.716 -1.982 -9.832 1.00 95.25 91 ASP A C 1
ATOM 706 O O . ASP A 1 91 ? -1.514 -2.229 -9.878 1.00 95.25 91 ASP A O 1
ATOM 710 N N . ILE A 1 92 ? -3.178 -0.773 -9.494 1.00 95.44 92 ILE A N 1
ATOM 711 C CA . ILE A 1 92 ? -2.282 0.335 -9.124 1.00 95.44 92 ILE A CA 1
ATOM 712 C C . ILE A 1 92 ? -1.429 -0.029 -7.901 1.00 95.44 92 ILE A C 1
ATOM 714 O O . ILE A 1 92 ? -0.207 0.109 -7.936 1.00 95.44 92 ILE A O 1
ATOM 718 N N . VAL A 1 93 ? -2.061 -0.513 -6.828 1.00 96.88 93 VAL A N 1
ATOM 719 C CA . VAL A 1 93 ? -1.366 -0.885 -5.584 1.00 96.88 93 VAL A CA 1
ATOM 720 C C . VAL A 1 93 ? -0.348 -1.998 -5.834 1.00 96.88 93 VAL A C 1
ATOM 722 O O . VAL A 1 93 ? 0.743 -1.964 -5.271 1.00 96.88 93 VAL A O 1
ATOM 725 N N . ALA A 1 94 ? -0.665 -2.952 -6.713 1.00 96.31 94 ALA A N 1
ATOM 726 C CA . ALA A 1 94 ? 0.245 -4.025 -7.091 1.00 96.31 94 ALA A CA 1
ATOM 727 C C . ALA A 1 94 ? 1.501 -3.504 -7.803 1.00 96.31 94 ALA A C 1
ATOM 729 O O . ALA A 1 94 ? 2.610 -3.914 -7.463 1.00 96.31 94 ALA A O 1
ATOM 730 N N . VAL A 1 95 ? 1.343 -2.572 -8.751 1.00 95.69 95 VAL A N 1
ATOM 731 C CA . VAL A 1 95 ? 2.482 -1.944 -9.439 1.00 95.69 95 VAL A CA 1
ATOM 732 C C . VAL A 1 95 ? 3.353 -1.178 -8.442 1.00 95.69 95 VAL A C 1
ATOM 734 O O . VAL A 1 95 ? 4.559 -1.410 -8.389 1.00 95.69 95 VAL A O 1
ATOM 737 N N . ILE A 1 96 ? 2.751 -0.324 -7.601 1.00 95.75 96 ILE A N 1
ATOM 738 C CA . ILE A 1 96 ? 3.487 0.462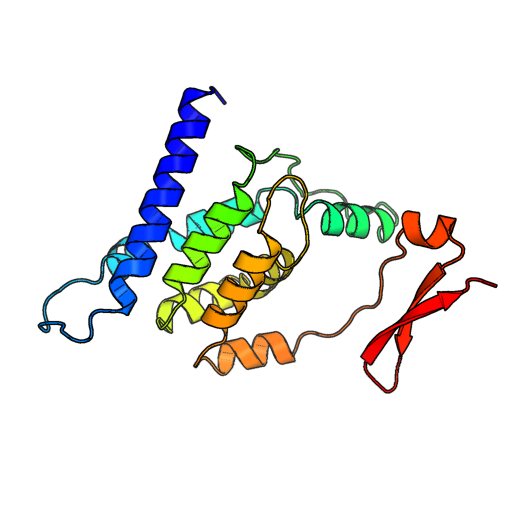 -6.594 1.00 95.75 96 ILE A CA 1
ATOM 739 C C . ILE A 1 96 ? 4.244 -0.460 -5.627 1.00 95.75 96 ILE A C 1
ATOM 741 O O . ILE A 1 96 ? 5.426 -0.240 -5.361 1.00 95.75 96 ILE A O 1
ATOM 745 N N . GLY A 1 97 ? 3.588 -1.515 -5.135 1.00 95.56 97 GLY A N 1
ATOM 746 C CA . GLY A 1 97 ? 4.194 -2.474 -4.214 1.00 95.56 97 GLY A CA 1
ATOM 747 C C . GLY A 1 97 ? 5.393 -3.203 -4.814 1.00 95.56 97 GLY A C 1
ATOM 748 O O . GLY A 1 97 ? 6.393 -3.396 -4.123 1.00 95.56 97 GLY A O 1
ATOM 749 N N . ASN A 1 98 ? 5.331 -3.562 -6.097 1.00 94.06 98 ASN A N 1
ATOM 750 C CA . ASN A 1 98 ? 6.457 -4.184 -6.794 1.00 94.06 98 ASN A CA 1
ATOM 751 C C . ASN A 1 98 ? 7.607 -3.193 -7.029 1.00 94.06 98 ASN A C 1
ATOM 753 O O . ASN A 1 98 ? 8.765 -3.556 -6.829 1.00 94.06 98 ASN A O 1
ATOM 757 N N . CYS A 1 99 ? 7.310 -1.935 -7.378 1.00 92.19 99 CYS A N 1
ATOM 758 C CA . CYS A 1 99 ? 8.336 -0.893 -7.490 1.00 92.19 99 CYS A CA 1
ATOM 759 C C . CYS A 1 99 ? 9.087 -0.680 -6.168 1.00 92.19 99 CYS A C 1
ATOM 761 O O . CYS A 1 99 ? 10.302 -0.507 -6.184 1.00 92.19 99 CYS A O 1
ATOM 763 N N . ALA A 1 100 ? 8.379 -0.702 -5.035 1.00 93.62 100 ALA A N 1
ATOM 764 C CA . ALA A 1 100 ? 8.957 -0.435 -3.718 1.00 93.62 100 ALA A CA 1
ATOM 765 C C . ALA A 1 100 ? 9.850 -1.568 -3.183 1.00 93.62 100 ALA A C 1
ATOM 767 O O . ALA A 1 100 ? 10.655 -1.336 -2.281 1.00 93.62 100 ALA A O 1
ATOM 768 N N . TYR A 1 101 ? 9.724 -2.792 -3.706 1.00 92.31 101 TYR A N 1
ATOM 769 C CA . TYR A 1 101 ? 10.467 -3.935 -3.182 1.00 92.31 101 TYR A CA 1
ATOM 770 C C . TYR A 1 101 ? 11.972 -3.793 -3.437 1.00 92.31 101 TYR A C 1
ATOM 772 O O . TYR A 1 101 ? 12.402 -3.655 -4.582 1.00 92.31 101 TYR A O 1
ATOM 780 N N . GLY A 1 102 ? 12.762 -3.804 -2.359 1.00 86.81 102 GLY A N 1
ATOM 781 C CA . GLY A 1 102 ? 14.225 -3.715 -2.416 1.00 86.81 102 GLY A CA 1
ATOM 782 C C . GLY A 1 102 ? 14.780 -2.367 -2.896 1.00 86.81 102 GLY A C 1
ATOM 783 O O . GLY A 1 102 ? 15.985 -2.260 -3.111 1.00 86.81 102 GLY A O 1
ATOM 784 N N . ARG A 1 103 ? 13.938 -1.337 -3.068 1.00 89.00 103 ARG A N 1
ATOM 785 C CA . ARG A 1 103 ? 14.325 -0.044 -3.657 1.00 89.00 103 ARG A CA 1
ATOM 786 C C . ARG A 1 103 ? 14.070 1.116 -2.703 1.00 89.00 103 ARG A C 1
ATOM 788 O O . ARG A 1 103 ? 12.989 1.708 -2.694 1.00 89.00 103 ARG A O 1
ATOM 795 N N . LYS A 1 104 ? 15.090 1.474 -1.916 1.00 91.50 104 LYS A N 1
ATOM 796 C CA . LYS A 1 104 ? 14.992 2.541 -0.903 1.00 91.50 104 LYS A CA 1
ATOM 797 C C . LYS A 1 104 ? 14.617 3.903 -1.500 1.00 91.50 104 LYS A C 1
ATOM 799 O O . LYS A 1 104 ? 13.794 4.604 -0.923 1.00 91.50 104 LYS A O 1
ATOM 804 N N . ASN A 1 105 ? 15.127 4.242 -2.687 1.00 91.19 105 ASN A N 1
ATOM 805 C CA . ASN A 1 105 ? 14.764 5.473 -3.403 1.00 91.19 105 ASN A CA 1
ATOM 806 C C . ASN A 1 105 ? 13.246 5.584 -3.650 1.00 91.19 105 ASN A C 1
ATOM 808 O O . ASN A 1 105 ? 12.651 6.620 -3.357 1.00 91.19 105 ASN A O 1
ATOM 812 N N . VAL A 1 106 ? 12.605 4.509 -4.121 1.00 92.94 106 VAL A N 1
ATOM 813 C CA . VAL A 1 106 ? 11.150 4.448 -4.339 1.00 92.94 106 VAL A CA 1
ATOM 814 C C . VAL A 1 106 ? 10.402 4.556 -3.019 1.00 92.94 106 VAL A C 1
ATOM 816 O O . VAL A 1 106 ? 9.451 5.327 -2.900 1.00 92.94 106 VAL A O 1
ATOM 819 N N . GLN A 1 107 ? 10.837 3.795 -2.016 1.00 95.88 107 GLN A N 1
ATOM 820 C CA . GLN A 1 107 ? 10.230 3.801 -0.689 1.00 95.88 107 GLN A CA 1
ATOM 821 C C . GLN A 1 107 ? 10.240 5.208 -0.062 1.00 95.88 107 GLN A C 1
ATOM 823 O O . GLN A 1 107 ? 9.221 5.652 0.474 1.00 95.88 107 GLN A O 1
ATOM 828 N N . ASP A 1 108 ? 11.360 5.925 -0.168 1.00 95.44 108 ASP A N 1
ATOM 829 C CA . ASP A 1 108 ? 11.510 7.291 0.338 1.00 95.44 108 ASP A CA 1
ATOM 830 C C . ASP A 1 108 ? 10.698 8.302 -0.486 1.00 95.44 108 ASP A C 1
ATOM 832 O O . ASP A 1 108 ? 10.072 9.209 0.070 1.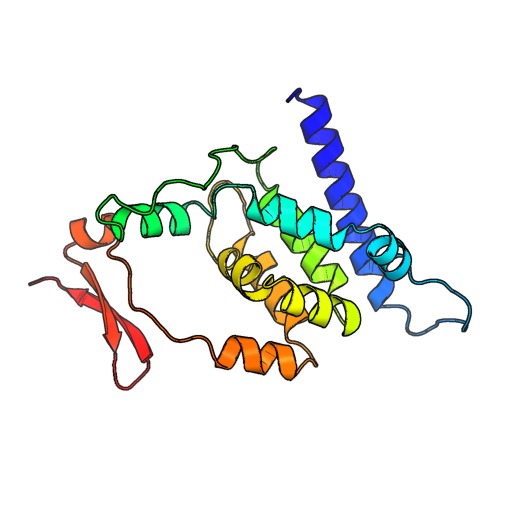00 95.44 108 ASP A O 1
ATOM 836 N N . GLN A 1 109 ? 10.625 8.133 -1.808 1.00 94.56 109 GLN A N 1
ATOM 837 C CA . GLN A 1 109 ? 9.788 8.969 -2.674 1.00 94.56 109 GLN A CA 1
ATOM 838 C C . GLN A 1 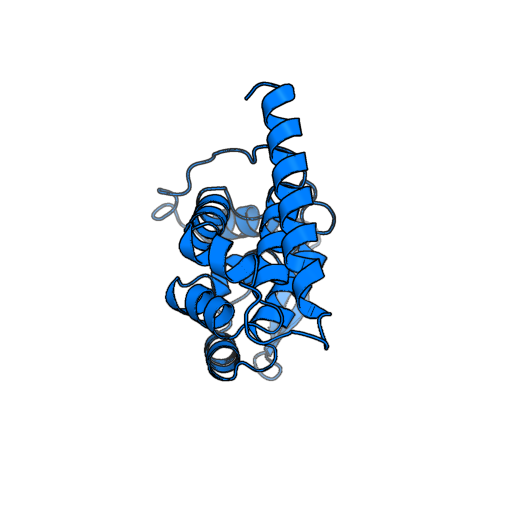109 ? 8.295 8.820 -2.340 1.00 94.56 109 GLN A C 1
ATOM 840 O O . GLN A 1 109 ? 7.565 9.812 -2.299 1.00 94.56 109 GLN A O 1
ATOM 845 N N . ILE A 1 110 ? 7.833 7.602 -2.035 1.00 96.25 110 ILE A N 1
ATOM 846 C CA . ILE A 1 110 ? 6.462 7.359 -1.563 1.00 96.25 110 ILE A CA 1
ATOM 847 C C . ILE A 1 110 ? 6.222 8.076 -0.229 1.00 96.25 110 ILE A C 1
ATOM 849 O O . ILE A 1 110 ? 5.202 8.753 -0.077 1.00 96.25 110 ILE A O 1
ATOM 853 N N . ARG A 1 111 ? 7.154 7.970 0.730 1.00 96.12 111 ARG A N 1
ATOM 854 C CA . ARG A 1 111 ? 7.045 8.649 2.033 1.00 96.12 111 ARG A CA 1
ATOM 855 C C . ARG A 1 111 ? 6.989 10.166 1.889 1.00 96.12 111 ARG A C 1
ATOM 857 O O . ARG A 1 111 ? 6.093 10.789 2.450 1.00 96.12 111 ARG A O 1
ATOM 864 N N . THR A 1 112 ? 7.895 10.760 1.115 1.00 94.75 112 THR A N 1
ATOM 865 C CA . THR A 1 112 ? 7.966 12.224 0.925 1.00 94.75 112 THR A CA 1
ATOM 866 C C . THR A 1 112 ? 6.722 12.806 0.252 1.00 94.75 112 THR A C 1
ATOM 868 O O . THR A 1 112 ? 6.391 13.966 0.478 1.00 94.75 112 THR A O 1
ATOM 871 N N . LYS A 1 113 ? 5.981 11.999 -0.516 1.00 92.75 113 LYS A N 1
ATOM 872 C CA . LYS A 1 113 ? 4.690 12.373 -1.120 1.00 92.75 113 LYS A CA 1
ATOM 873 C C . LYS A 1 113 ? 3.479 12.034 -0.250 1.00 92.75 113 LYS A C 1
ATOM 875 O O . LYS A 1 113 ? 2.356 12.023 -0.747 1.00 92.75 113 LYS A O 1
ATOM 880 N N . ASN A 1 114 ? 3.688 11.727 1.030 1.00 89.44 114 ASN A N 1
ATOM 881 C CA . ASN A 1 114 ? 2.632 11.327 1.959 1.00 89.44 114 ASN A CA 1
ATOM 882 C C . ASN A 1 114 ? 1.847 10.076 1.495 1.00 89.44 114 ASN A C 1
ATOM 884 O O . ASN A 1 114 ? 0.693 9.863 1.871 1.00 89.44 114 ASN A O 1
ATOM 888 N N . GLY A 1 115 ? 2.478 9.233 0.669 1.00 94.56 115 GLY A N 1
ATOM 889 C CA . GLY A 1 115 ? 1.860 8.064 0.047 1.00 94.56 115 GLY A CA 1
ATOM 890 C C . GLY A 1 115 ? 1.660 6.885 1.001 1.00 94.56 115 GLY A C 1
ATOM 891 O O . GLY A 1 115 ? 0.833 6.024 0.719 1.00 94.56 115 GLY A O 1
ATOM 892 N N . ILE A 1 116 ? 2.353 6.855 2.149 1.00 95.75 116 ILE A N 1
ATOM 893 C CA . ILE A 1 116 ? 2.208 5.794 3.165 1.00 95.75 116 ILE A CA 1
ATOM 894 C C . ILE A 1 116 ? 0.748 5.685 3.629 1.00 95.75 116 ILE A C 1
ATOM 896 O O . ILE A 1 116 ? 0.162 4.605 3.567 1.00 95.75 116 ILE A O 1
ATOM 900 N N . LEU A 1 117 ? 0.134 6.803 4.033 1.00 92.50 117 LEU A N 1
ATOM 901 C CA . LEU A 1 117 ? -1.264 6.826 4.479 1.00 92.50 117 LEU A CA 1
ATOM 902 C C . LEU A 1 117 ? -2.226 6.411 3.363 1.00 92.50 117 LEU A C 1
ATOM 904 O O . LEU A 1 117 ? -3.148 5.630 3.597 1.00 92.50 117 LEU A O 1
ATOM 908 N N . LEU A 1 118 ? -1.984 6.886 2.138 1.00 94.06 118 LEU A N 1
ATOM 909 C CA . LEU A 1 118 ? -2.793 6.528 0.975 1.00 94.06 118 LEU A CA 1
ATOM 910 C C . LEU A 1 118 ? -2.753 5.018 0.695 1.00 94.06 118 LEU A C 1
ATOM 912 O O . LEU A 1 118 ? -3.781 4.425 0.365 1.00 94.06 118 LEU A O 1
ATOM 916 N N . LEU A 1 119 ? -1.592 4.380 0.847 1.00 96.56 119 LEU A N 1
ATOM 917 C CA . LEU A 1 119 ? -1.428 2.939 0.647 1.00 96.56 119 LEU A CA 1
ATOM 918 C C . LEU A 1 119 ? -2.019 2.122 1.804 1.00 96.56 119 LEU A C 1
ATOM 920 O O . LEU A 1 119 ? -2.661 1.103 1.553 1.00 96.56 119 LEU A O 1
ATOM 924 N N . LEU A 1 120 ? -1.902 2.598 3.048 1.00 95.38 120 LEU A N 1
ATOM 925 C CA . LEU A 1 120 ? -2.539 1.976 4.217 1.00 95.38 120 LEU A CA 1
ATOM 926 C C . LEU A 1 120 ? -4.067 1.930 4.091 1.00 95.38 120 LEU A C 1
ATOM 928 O O . LEU A 1 120 ? -4.684 0.935 4.471 1.00 95.38 120 LEU A O 1
ATOM 932 N N . GLN A 1 121 ? -4.685 2.946 3.481 1.00 92.81 121 GLN A N 1
ATOM 933 C CA . GLN A 1 121 ? -6.123 2.938 3.184 1.00 92.81 121 GLN A CA 1
ATOM 934 C C . GLN A 1 121 ? -6.538 1.777 2.267 1.00 92.81 121 GLN A C 1
ATOM 936 O O . GLN A 1 121 ? -7.705 1.404 2.239 1.00 92.81 121 GLN A O 1
ATOM 941 N N . GLN A 1 122 ? -5.611 1.168 1.527 1.00 94.75 122 GLN A N 1
ATOM 942 C CA . GLN A 1 122 ? -5.917 0.046 0.639 1.00 94.75 122 GLN A CA 1
ATOM 943 C C . GLN A 1 122 ? -5.848 -1.315 1.364 1.00 94.75 122 GLN A C 1
ATOM 945 O O . GLN A 1 122 ? -6.178 -2.345 0.780 1.00 94.75 122 GLN A O 1
ATOM 950 N N . CYS A 1 123 ? -5.484 -1.352 2.651 1.00 95.50 123 CYS A N 1
ATOM 951 C CA . CYS A 1 123 ? -5.401 -2.569 3.474 1.00 95.50 123 CYS A CA 1
ATOM 952 C C . CYS A 1 123 ? -6.763 -3.040 4.017 1.00 95.50 123 CYS A C 1
ATOM 954 O O . CYS A 1 123 ? -6.861 -3.595 5.113 1.00 95.50 123 CYS A O 1
ATOM 956 N N . VAL A 1 124 ? -7.825 -2.844 3.241 1.00 92.25 124 VAL A N 1
ATOM 957 C CA . VAL A 1 124 ? -9.204 -3.151 3.622 1.00 92.25 124 VAL A CA 1
ATOM 958 C C . VAL A 1 124 ? -9.883 -3.992 2.549 1.00 92.25 124 VAL A C 1
ATOM 960 O O . VAL A 1 124 ? -9.467 -4.027 1.390 1.00 92.25 124 VAL A O 1
ATOM 963 N N . THR A 1 125 ? -10.920 -4.723 2.944 1.00 90.06 125 THR A N 1
ATOM 964 C CA . THR A 1 125 ? -11.749 -5.480 2.006 1.00 90.06 125 THR A CA 1
ATOM 965 C C . THR A 1 125 ? -12.580 -4.531 1.152 1.00 90.06 125 THR A C 1
ATOM 967 O O . THR A 1 125 ? -13.149 -3.571 1.670 1.00 90.06 125 THR A O 1
ATOM 970 N N . A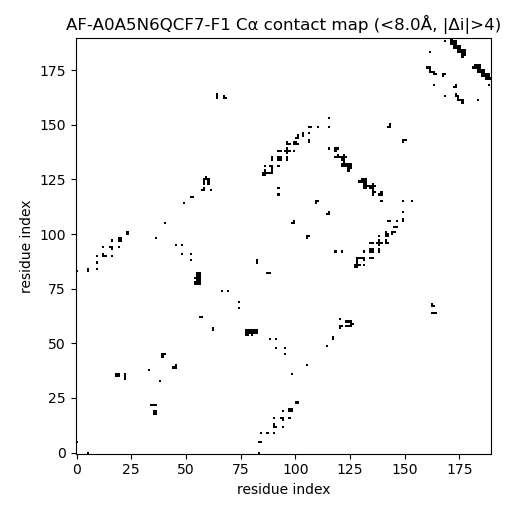SP A 1 126 ? -12.673 -4.826 -0.142 1.00 87.62 126 ASP A N 1
ATOM 971 C CA . ASP A 1 126 ? -13.409 -4.019 -1.108 1.00 87.62 126 ASP A CA 1
ATOM 972 C C . ASP A 1 126 ? -14.055 -4.941 -2.156 1.00 87.62 126 ASP A C 1
ATOM 974 O O . ASP A 1 126 ? -13.377 -5.761 -2.781 1.00 87.62 126 ASP A O 1
ATOM 978 N N . GLU A 1 127 ? -15.378 -4.853 -2.309 1.00 85.12 127 GLU A N 1
ATOM 979 C CA . GLU A 1 127 ? -16.162 -5.742 -3.182 1.00 85.12 127 GLU A CA 1
ATOM 980 C C . GLU A 1 127 ? -15.892 -5.486 -4.674 1.00 85.12 127 GLU A C 1
ATOM 982 O O . GLU A 1 127 ? -15.903 -6.413 -5.497 1.00 85.12 127 GLU A O 1
ATOM 987 N N . ASP A 1 128 ? -15.574 -4.237 -5.020 1.00 83.94 128 ASP A N 1
ATOM 988 C CA . ASP A 1 128 ? -15.230 -3.808 -6.375 1.00 83.94 128 ASP A CA 1
ATOM 989 C C . ASP A 1 128 ? -13.765 -4.102 -6.719 1.00 83.94 128 ASP A C 1
ATOM 991 O O . ASP A 1 128 ? -13.366 -4.075 -7.886 1.00 83.94 128 ASP A O 1
ATOM 995 N N . ASN A 1 129 ? -12.938 -4.422 -5.725 1.00 88.88 129 ASN A N 1
ATOM 996 C CA . ASN A 1 129 ? -11.520 -4.692 -5.904 1.00 88.88 129 ASN A CA 1
ATOM 997 C C . ASN A 1 129 ? -11.110 -5.963 -5.140 1.00 88.88 129 ASN A C 1
ATOM 999 O O . ASN A 1 129 ? -10.453 -5.886 -4.097 1.00 88.88 129 ASN A O 1
ATOM 1003 N N . PRO A 1 130 ? -11.432 -7.162 -5.672 1.00 89.06 130 PRO A N 1
ATOM 1004 C CA . PRO A 1 130 ? -10.982 -8.419 -5.083 1.00 89.06 130 PRO A CA 1
ATOM 1005 C C . PRO A 1 130 ? -9.477 -8.418 -4.858 1.00 89.06 130 PRO A C 1
ATOM 1007 O O . PRO A 1 130 ? -8.725 -8.010 -5.740 1.00 89.06 130 PRO A O 1
ATOM 1010 N N . PHE A 1 131 ? -9.044 -8.916 -3.702 1.00 93.50 131 PHE A N 1
ATOM 1011 C CA . PHE A 1 131 ? -7.639 -8.953 -3.284 1.00 93.50 131 PHE A CA 1
ATOM 1012 C C . PHE A 1 131 ? -6.976 -7.587 -3.046 1.00 93.50 131 PHE A C 1
ATOM 1014 O O . PHE A 1 131 ? -5.769 -7.568 -2.807 1.00 93.50 131 PHE A O 1
ATOM 1021 N N . LEU A 1 132 ? -7.720 -6.469 -3.038 1.00 95.12 132 LEU A N 1
ATOM 1022 C CA . LEU A 1 132 ? -7.163 -5.152 -2.696 1.00 95.12 132 LEU A CA 1
ATOM 1023 C C . LEU A 1 132 ? -6.441 -5.188 -1.348 1.00 95.12 132 LEU A C 1
ATOM 1025 O O . LEU A 1 132 ? -5.271 -4.833 -1.292 1.00 95.12 132 LEU A O 1
ATOM 1029 N N . ARG A 1 133 ? -7.086 -5.735 -0.306 1.00 96.12 133 ARG A N 1
ATOM 1030 C CA . ARG A 1 133 ? -6.480 -5.921 1.022 1.00 96.12 133 ARG A CA 1
ATOM 1031 C C . ARG A 1 133 ? -5.126 -6.625 0.962 1.00 96.12 133 ARG A C 1
ATOM 1033 O O . ARG A 1 133 ? -4.186 -6.210 1.629 1.00 96.12 133 ARG A O 1
ATOM 1040 N N . ASN A 1 134 ? -5.037 -7.704 0.190 1.00 97.25 134 ASN A N 1
ATOM 1041 C CA . ASN A 1 134 ? -3.838 -8.535 0.132 1.00 97.25 134 ASN A CA 1
ATOM 1042 C C . ASN A 1 134 ? -2.695 -7.779 -0.548 1.00 97.25 134 ASN A C 1
ATOM 1044 O O . ASN A 1 134 ? -1.585 -7.752 -0.027 1.00 97.25 134 ASN A O 1
ATOM 1048 N N . TRP A 1 135 ? -2.989 -7.114 -1.668 1.00 97.44 135 TRP A N 1
ATOM 1049 C CA . TRP A 1 135 ? -2.023 -6.261 -2.354 1.00 97.44 135 TRP A CA 1
ATOM 1050 C C . TRP A 1 135 ? -1.646 -5.024 -1.537 1.00 97.44 135 TRP A C 1
ATOM 1052 O O . TRP A 1 135 ? -0.486 -4.634 -1.558 1.00 97.44 135 TRP A O 1
ATOM 1062 N N . GLY A 1 136 ? -2.576 -4.454 -0.766 1.00 97.62 136 GLY A N 1
ATOM 1063 C CA . GLY A 1 136 ? -2.303 -3.376 0.185 1.00 97.62 136 GLY A CA 1
ATOM 1064 C C . GLY A 1 136 ? -1.294 -3.806 1.247 1.00 97.62 136 GLY A C 1
ATOM 1065 O O . GLY A 1 136 ? -0.259 -3.166 1.402 1.00 97.62 136 GLY A O 1
ATOM 1066 N N . ILE A 1 137 ? -1.535 -4.944 1.907 1.00 97.62 137 ILE A N 1
ATOM 1067 C CA . ILE A 1 137 ? -0.615 -5.500 2.913 1.00 97.62 137 ILE A CA 1
ATOM 1068 C C . ILE A 1 137 ? 0.754 -5.803 2.295 1.00 97.62 137 ILE A C 1
ATOM 1070 O O . ILE A 1 137 ? 1.779 -5.467 2.884 1.00 97.62 137 ILE A O 1
ATOM 1074 N N . TRP A 1 138 ? 0.781 -6.400 1.101 1.00 97.56 138 TRP A N 1
ATOM 1075 C CA . TRP A 1 138 ? 2.024 -6.689 0.384 1.00 97.56 138 TRP A CA 1
ATOM 1076 C C . TRP A 1 138 ? 2.803 -5.415 0.040 1.00 97.56 138 TRP A C 1
ATOM 1078 O O . TRP A 1 138 ? 4.002 -5.328 0.288 1.00 97.56 138 TRP A O 1
ATOM 1088 N N . CYS A 1 139 ? 2.114 -4.398 -0.478 1.00 97.88 139 CYS A N 1
ATOM 1089 C CA . CYS A 1 139 ? 2.705 -3.106 -0.799 1.00 97.88 139 CYS A CA 1
ATOM 1090 C C . CYS A 1 139 ? 3.280 -2.425 0.447 1.00 97.88 139 CYS A C 1
ATOM 1092 O O . CYS A 1 139 ? 4.397 -1.918 0.399 1.00 97.88 139 CYS A O 1
ATOM 1094 N N . VAL A 1 140 ? 2.546 -2.433 1.565 1.00 97.81 140 VAL A N 1
ATOM 1095 C CA . VAL A 1 140 ? 3.015 -1.854 2.832 1.00 97.81 140 VAL A CA 1
ATOM 1096 C C . VAL A 1 140 ? 4.218 -2.626 3.363 1.00 97.81 140 VAL A C 1
ATOM 1098 O O . VAL A 1 140 ? 5.200 -2.000 3.743 1.00 97.81 140 VAL A O 1
ATOM 1101 N N . ARG A 1 141 ? 4.213 -3.964 3.320 1.00 97.69 141 ARG A N 1
ATOM 1102 C CA . ARG A 1 141 ? 5.397 -4.764 3.669 1.00 97.69 141 ARG A CA 1
ATOM 1103 C C . ARG A 1 141 ? 6.614 -4.298 2.866 1.00 97.69 141 ARG A C 1
ATOM 1105 O O . ARG A 1 141 ? 7.613 -3.925 3.468 1.00 97.69 141 ARG A O 1
ATOM 1112 N N . ASN A 1 142 ? 6.507 -4.244 1.539 1.00 96.38 142 ASN A N 1
ATOM 1113 C CA . ASN A 1 142 ? 7.617 -3.842 0.670 1.00 96.38 142 ASN A CA 1
ATOM 1114 C C . ASN A 1 142 ? 8.069 -2.394 0.909 1.00 96.38 142 ASN A C 1
ATOM 1116 O O . ASN A 1 142 ? 9.239 -2.080 0.716 1.00 96.38 142 ASN A O 1
ATOM 1120 N N . LEU A 1 143 ? 7.154 -1.516 1.324 1.00 97.00 143 LEU A N 1
ATOM 1121 C CA . LEU A 1 143 ? 7.440 -0.118 1.637 1.00 97.00 143 LEU A CA 1
ATOM 1122 C C . LEU A 1 143 ? 8.234 0.057 2.940 1.00 97.00 143 LEU A C 1
ATOM 1124 O O . LEU A 1 143 ? 8.993 1.017 3.066 1.00 97.00 143 LEU A O 1
ATOM 1128 N N . LEU A 1 144 ? 8.026 -0.840 3.906 1.00 97.31 144 LEU A N 1
ATOM 1129 C CA . LEU A 1 144 ? 8.640 -0.795 5.238 1.00 97.31 144 LEU A CA 1
ATOM 1130 C C . LEU A 1 144 ? 9.873 -1.696 5.358 1.00 97.31 144 LEU A C 1
ATOM 1132 O O . LEU A 1 144 ? 10.701 -1.516 6.252 1.00 97.31 144 LEU A O 1
ATOM 1136 N N . GLU A 1 145 ? 9.987 -2.693 4.489 1.00 95.00 145 GLU A N 1
ATOM 1137 C CA . GLU A 1 145 ? 11.071 -3.664 4.497 1.00 95.00 145 GLU A CA 1
ATOM 1138 C C . GLU A 1 145 ? 12.416 -2.972 4.218 1.00 95.00 145 GLU A C 1
ATOM 1140 O O . GLU A 1 145 ? 12.601 -2.307 3.199 1.00 95.00 145 GLU A O 1
ATOM 1145 N N . TRP A 1 146 ? 13.340 -3.111 5.177 1.00 95.94 146 TRP A N 1
ATOM 1146 C CA . TRP A 1 146 ? 14.670 -2.483 5.195 1.00 95.94 146 TRP A CA 1
ATOM 1147 C C . TRP A 1 146 ? 14.680 -0.941 5.163 1.00 95.94 146 TRP A C 1
ATOM 1149 O O . TRP A 1 146 ? 15.699 -0.341 4.821 1.00 95.94 146 TRP A O 1
ATOM 1159 N N . ASN A 1 147 ? 13.582 -0.287 5.565 1.00 97.12 147 ASN A N 1
ATOM 1160 C CA . ASN A 1 147 ? 13.484 1.175 5.626 1.00 97.12 147 ASN A CA 1
ATOM 1161 C C . ASN A 1 147 ? 12.980 1.657 6.992 1.00 97.12 147 ASN A C 1
ATOM 1163 O O . ASN A 1 147 ? 11.778 1.716 7.254 1.00 97.12 147 ASN A O 1
ATOM 1167 N N . THR A 1 148 ? 13.922 2.014 7.864 1.00 97.62 148 THR A N 1
ATOM 1168 C CA . THR A 1 148 ? 13.651 2.482 9.231 1.00 97.62 148 THR A CA 1
ATOM 1169 C C . THR A 1 148 ? 12.861 3.786 9.275 1.00 97.62 148 THR A C 1
ATOM 1171 O O . THR A 1 148 ? 12.029 3.972 10.154 1.00 97.62 148 THR A O 1
ATOM 1174 N N . GLU A 1 149 ? 13.067 4.675 8.311 1.00 97.81 149 GLU A N 1
ATOM 1175 C CA . GLU A 1 149 ? 12.417 5.980 8.229 1.00 97.81 149 GLU A CA 1
ATOM 1176 C C . GLU A 1 149 ? 10.933 5.825 7.887 1.00 97.81 149 GLU A C 1
ATOM 1178 O O . GLU A 1 149 ? 10.081 6.513 8.448 1.00 97.81 149 GLU A O 1
ATOM 1183 N N . ASN A 1 150 ? 10.604 4.870 7.014 1.00 97.81 150 ASN A N 1
ATOM 1184 C CA . ASN A 1 150 ? 9.218 4.516 6.735 1.00 97.81 150 ASN A CA 1
ATOM 1185 C C . ASN A 1 150 ? 8.569 3.771 7.910 1.00 97.81 150 ASN A C 1
ATOM 1187 O O . ASN A 1 150 ? 7.401 4.019 8.207 1.00 97.81 150 ASN A O 1
ATOM 1191 N N . GLN A 1 151 ? 9.304 2.885 8.592 1.00 97.38 151 GLN A N 1
ATOM 1192 C CA . GLN A 1 151 ? 8.813 2.213 9.804 1.00 97.38 151 GLN A CA 1
ATOM 1193 C C . GLN A 1 151 ? 8.483 3.224 10.903 1.00 97.38 151 GLN A C 1
ATOM 1195 O O . GLN A 1 151 ? 7.410 3.143 11.497 1.00 97.38 151 GLN A O 1
ATOM 1200 N N . GLN A 1 152 ? 9.360 4.206 11.114 1.00 96.75 152 GLN A N 1
ATOM 1201 C CA . GLN A 1 152 ? 9.153 5.289 12.068 1.00 96.75 152 GLN A CA 1
ATOM 1202 C C . GLN A 1 152 ? 7.918 6.122 11.703 1.00 96.75 152 GLN A C 1
ATOM 1204 O O . GLN A 1 152 ? 7.059 6.337 12.552 1.00 96.75 152 GLN A O 1
ATOM 1209 N N . ALA A 1 153 ? 7.761 6.492 10.427 1.00 95.38 153 ALA A N 1
ATOM 1210 C CA . ALA A 1 153 ? 6.587 7.233 9.963 1.00 95.38 153 ALA A CA 1
ATOM 1211 C C . ALA A 1 153 ? 5.259 6.484 10.200 1.00 95.38 153 ALA A C 1
ATOM 1213 O O . ALA A 1 153 ? 4.226 7.113 10.412 1.00 95.38 153 ALA A O 1
ATOM 1214 N N . VAL A 1 154 ? 5.264 5.145 10.161 1.00 94.50 154 VAL A N 1
ATOM 1215 C CA . VAL A 1 154 ? 4.085 4.330 10.509 1.00 94.50 154 VAL A CA 1
ATOM 1216 C C . VAL A 1 154 ? 3.921 4.185 12.024 1.00 94.50 154 VAL A C 1
ATOM 1218 O O . VAL A 1 154 ? 2.791 4.175 12.502 1.00 94.50 154 VAL A O 1
ATOM 1221 N N . ALA A 1 155 ? 5.014 4.085 12.782 1.00 92.56 155 ALA A N 1
ATOM 1222 C CA . ALA A 1 155 ? 4.983 3.979 14.242 1.00 92.56 155 ALA A CA 1
ATOM 1223 C C . ALA A 1 155 ? 4.457 5.253 14.924 1.00 92.56 155 ALA A C 1
ATOM 1225 O O . ALA A 1 155 ? 3.870 5.175 15.998 1.00 92.56 155 ALA A O 1
ATOM 1226 N N . GLU A 1 156 ? 4.631 6.408 14.284 1.00 92.44 156 GLU A N 1
ATOM 1227 C CA . GLU A 1 156 ? 4.098 7.703 14.727 1.00 92.44 156 GLU A CA 1
ATOM 1228 C C . GLU A 1 156 ? 2.590 7.864 14.470 1.00 92.44 156 GLU A C 1
ATOM 1230 O O . GLU A 1 156 ? 2.000 8.868 14.865 1.00 92.44 156 GLU A O 1
ATOM 1235 N N . LEU A 1 157 ? 1.937 6.897 13.812 1.00 89.62 157 LEU A N 1
ATOM 1236 C CA . LEU A 1 157 ? 0.496 6.952 13.588 1.00 89.62 157 LEU A CA 1
ATOM 1237 C C . LEU A 1 157 ? -0.274 6.648 14.873 1.00 89.62 157 LEU A C 1
ATOM 1239 O O . LEU A 1 157 ? -0.181 5.561 15.443 1.00 89.62 157 LEU A O 1
ATOM 1243 N N . GLU A 1 158 ? -1.113 7.597 15.272 1.00 82.56 158 GLU A N 1
ATOM 1244 C CA . GLU A 1 158 ? -1.960 7.475 16.451 1.00 82.56 158 GLU A CA 1
ATOM 1245 C C . GLU A 1 158 ? -3.368 6.993 16.101 1.00 82.56 158 GLU A C 1
ATOM 1247 O O . GLU A 1 158 ? -4.001 7.437 15.138 1.00 82.56 158 GLU A O 1
ATOM 1252 N N . LEU A 1 159 ? -3.896 6.107 16.941 1.00 80.38 159 LEU A N 1
ATOM 1253 C CA . LEU A 1 159 ? -5.267 5.636 16.839 1.00 80.38 159 LEU A CA 1
ATOM 1254 C C . LEU A 1 159 ? -6.238 6.743 17.267 1.00 80.38 159 LEU A C 1
ATOM 1256 O O . LEU A 1 159 ? -6.332 7.074 18.443 1.00 80.38 159 LEU A O 1
ATOM 1260 N N . GLN A 1 160 ? -6.996 7.278 16.311 1.00 78.25 160 GLN A N 1
ATOM 1261 C CA . GLN A 1 160 ? -7.958 8.363 16.555 1.00 78.25 160 GLN A CA 1
ATOM 1262 C C . GLN A 1 160 ? -9.335 7.878 17.051 1.00 78.25 160 GLN A C 1
ATOM 1264 O O . GLN A 1 160 ? -10.189 8.692 17.386 1.00 78.25 160 GLN A O 1
ATOM 1269 N N . GLY A 1 161 ? -9.563 6.561 17.102 1.00 74.25 161 GLY A N 1
ATOM 1270 C CA . GLY A 1 161 ? -10.815 5.950 17.555 1.00 74.25 161 GLY A CA 1
ATOM 1271 C C . GLY A 1 161 ? -11.392 4.938 16.565 1.00 74.25 161 GLY A C 1
ATOM 1272 O O . GLY A 1 161 ? -10.795 4.636 15.530 1.00 74.25 161 GLY A O 1
ATOM 1273 N N . SER A 1 162 ? -12.555 4.387 16.907 1.00 75.50 162 SER A N 1
ATOM 1274 C CA . SER A 1 162 ? -13.371 3.556 16.021 1.00 75.50 162 SER A CA 1
ATOM 1275 C C . SER A 1 162 ? -14.457 4.402 15.354 1.00 75.50 162 SER A C 1
ATOM 1277 O O . SER A 1 162 ? -14.882 5.427 15.882 1.00 75.50 162 SER A O 1
ATOM 1279 N N . VAL A 1 163 ? -14.906 3.966 14.178 1.00 75.62 163 VAL A N 1
ATOM 1280 C CA . VAL A 1 163 ? -16.104 4.516 13.539 1.00 75.62 163 VAL A CA 1
ATOM 1281 C C . VAL A 1 163 ? -17.255 3.552 13.777 1.00 75.62 163 VAL A C 1
ATOM 1283 O O . VAL A 1 163 ? -17.092 2.342 13.592 1.00 75.62 163 VAL A O 1
ATOM 1286 N N . ASP A 1 164 ? -18.407 4.084 14.179 1.00 72.50 164 ASP A N 1
ATOM 1287 C CA . ASP A 1 164 ? -19.618 3.294 14.369 1.00 72.50 164 ASP A CA 1
ATOM 1288 C C . ASP A 1 164 ? -20.106 2.745 13.034 1.00 72.50 164 ASP A C 1
ATOM 1290 O O . ASP A 1 164 ? -20.456 3.491 12.127 1.00 72.50 164 ASP A O 1
ATOM 1294 N N . VAL A 1 165 ? -20.155 1.420 12.922 1.00 75.44 165 VAL A N 1
ATOM 1295 C CA . VAL A 1 165 ? -20.651 0.735 11.728 1.00 75.44 165 VAL A CA 1
ATOM 1296 C C . VAL A 1 165 ? -22.151 0.473 11.921 1.00 75.44 165 VAL A C 1
ATOM 1298 O O . VAL A 1 165 ? -22.502 -0.291 12.823 1.00 75.44 165 VAL A O 1
ATOM 1301 N N . PRO A 1 166 ? -23.059 1.048 11.107 1.00 77.00 166 PRO A N 1
ATOM 1302 C CA . PRO A 1 166 ? -24.506 0.886 11.271 1.00 77.00 166 PRO A CA 1
ATOM 1303 C C . PRO A 1 166 ? -24.951 -0.571 11.243 1.00 77.00 166 PRO A C 1
ATOM 1305 O O . PRO A 1 166 ? -25.881 -0.949 11.950 1.00 77.00 166 PRO A O 1
ATOM 1308 N N . GLU A 1 167 ? -24.267 -1.397 10.451 1.00 81.25 167 GLU A N 1
ATOM 1309 C CA . GLU A 1 167 ? -24.507 -2.833 10.391 1.00 81.25 167 GLU A CA 1
ATOM 1310 C C . GLU A 1 167 ? -24.237 -3.517 11.750 1.00 81.25 167 GLU A C 1
ATOM 1312 O O . GLU A 1 167 ? -24.966 -4.435 12.116 1.00 81.25 167 GLU A O 1
ATOM 1317 N N . LEU A 1 168 ? -23.249 -3.052 12.529 1.00 83.38 168 LEU A N 1
ATOM 1318 C CA . LEU A 1 168 ? -22.984 -3.541 13.891 1.00 83.38 168 LEU A CA 1
ATOM 1319 C C . LEU A 1 168 ? -23.968 -2.954 14.908 1.00 83.38 168 LEU A C 1
ATOM 1321 O O . LEU A 1 168 ? -24.478 -3.689 15.753 1.00 83.38 168 LEU A O 1
ATOM 1325 N N . ALA A 1 169 ? -24.297 -1.666 14.786 1.00 82.06 169 ALA A N 1
ATOM 1326 C CA . ALA A 1 169 ? -25.275 -1.015 15.656 1.00 82.06 169 ALA A CA 1
ATOM 1327 C C . ALA A 1 169 ? -26.662 -1.675 15.550 1.00 82.06 169 ALA A C 1
ATOM 1329 O O . ALA A 1 169 ? -27.323 -1.892 16.563 1.00 82.06 169 ALA A O 1
ATOM 1330 N N . GLY A 1 170 ? -27.072 -2.082 14.342 1.00 83.19 170 GLY A N 1
ATOM 1331 C CA . GLY A 1 170 ? -28.303 -2.847 14.116 1.00 83.19 170 GLY A CA 1
ATOM 1332 C C . GLY A 1 170 ? -28.317 -4.229 14.784 1.00 83.19 170 GLY A C 1
ATOM 1333 O O . GLY A 1 170 ? -29.389 -4.782 15.013 1.00 83.19 170 GLY A O 1
ATOM 1334 N N . LEU A 1 171 ? -27.145 -4.768 15.135 1.00 87.94 171 LEU A N 1
ATOM 1335 C CA . LEU A 1 171 ? -26.984 -6.004 15.908 1.00 87.94 171 LEU A CA 1
ATOM 1336 C C . LEU A 1 171 ? -26.820 -5.746 17.416 1.00 87.94 171 LEU A C 1
ATOM 1338 O O . LEU A 1 171 ? -26.570 -6.689 18.164 1.00 87.94 171 LEU A O 1
ATOM 1342 N N . GLY A 1 172 ? -26.933 -4.492 17.871 1.00 87.19 172 GLY A N 1
ATOM 1343 C CA . GLY A 1 172 ? -26.677 -4.114 19.261 1.00 87.19 172 GLY A CA 1
ATOM 1344 C C . GLY A 1 172 ? -25.200 -4.224 19.648 1.00 87.19 172 GLY A C 1
ATOM 1345 O O . GLY A 1 172 ? -24.895 -4.476 20.810 1.00 87.19 172 GLY A O 1
ATOM 1346 N N . LEU A 1 173 ? -24.278 -4.062 18.690 1.00 89.19 173 LEU A N 1
ATOM 1347 C CA . LEU A 1 173 ? -22.830 -4.148 18.896 1.00 89.19 173 LEU A CA 1
ATOM 1348 C C . LEU A 1 173 ? -22.140 -2.815 18.580 1.00 89.19 173 LEU A C 1
ATOM 1350 O O . LEU A 1 173 ? -22.498 -2.131 17.623 1.00 89.19 173 LEU A O 1
ATOM 1354 N N . ARG A 1 174 ? -21.089 -2.484 19.336 1.00 85.56 174 ARG A N 1
ATOM 1355 C CA . ARG A 1 174 ? -20.161 -1.381 19.034 1.00 85.56 174 ARG A CA 1
ATOM 1356 C C . ARG A 1 174 ? -18.710 -1.831 19.137 1.00 85.56 174 ARG A C 1
ATOM 1358 O O . ARG A 1 174 ? -18.399 -2.806 19.823 1.00 85.56 174 ARG A O 1
ATOM 1365 N N . VAL A 1 175 ? -17.820 -1.115 18.454 1.00 87.12 175 VAL A N 1
ATOM 1366 C CA . VAL A 1 175 ? -16.372 -1.341 18.539 1.00 87.12 175 VAL A CA 1
ATOM 1367 C C . VAL A 1 175 ? -15.779 -0.341 19.521 1.00 87.12 175 VAL A C 1
ATOM 1369 O O . VAL A 1 175 ? -15.845 0.861 19.288 1.00 87.12 175 VAL A O 1
ATOM 1372 N N . GLU A 1 176 ? -15.156 -0.834 20.582 1.00 86.38 176 GLU A N 1
ATOM 1373 C CA . GLU A 1 176 ? -14.362 -0.038 21.515 1.00 86.38 176 GLU A CA 1
ATOM 1374 C C . GLU A 1 176 ? -12.883 -0.365 21.375 1.00 86.38 176 GLU A C 1
ATOM 1376 O O . GLU A 1 176 ? -12.505 -1.486 21.038 1.00 86.38 176 GLU A O 1
ATOM 1381 N N . VAL A 1 177 ? -12.034 0.613 21.664 1.00 84.81 177 VAL A N 1
ATOM 1382 C CA . VAL A 1 177 ? -10.595 0.399 21.777 1.00 84.81 177 VAL A CA 1
ATOM 1383 C C . VAL A 1 177 ? -10.268 0.258 23.253 1.00 84.81 177 VAL A C 1
ATOM 1385 O O . VAL A 1 177 ? -10.536 1.163 24.039 1.00 84.81 177 VAL A O 1
ATOM 1388 N N . ASP A 1 178 ? -9.673 -0.869 23.629 1.00 84.00 178 ASP A N 1
ATOM 1389 C CA . ASP A 1 178 ? -9.176 -1.064 24.987 1.00 84.00 178 ASP A CA 1
ATOM 1390 C C . ASP A 1 178 ? -7.998 -0.103 25.253 1.00 84.00 178 ASP A C 1
ATOM 1392 O O . ASP A 1 178 ? -6.989 -0.179 24.544 1.00 84.00 178 ASP A O 1
ATOM 1396 N N . PRO A 1 179 ? -8.084 0.782 26.264 1.00 81.00 179 PRO A N 1
ATOM 1397 C CA . PRO A 1 179 ? -7.047 1.771 26.551 1.00 81.00 179 PRO A CA 1
ATOM 1398 C C . PRO A 1 179 ? -5.724 1.156 27.026 1.00 81.00 179 PRO A C 1
ATOM 1400 O O . PRO A 1 179 ? -4.694 1.811 26.925 1.00 81.00 179 PRO A O 1
ATOM 1403 N N . ASN A 1 180 ? -5.730 -0.085 27.525 1.00 83.94 180 ASN A N 1
ATOM 1404 C CA . ASN A 1 180 ? -4.523 -0.757 28.009 1.00 83.94 180 ASN A CA 1
ATOM 1405 C C . ASN A 1 180 ? -3.822 -1.554 26.906 1.00 83.94 180 ASN A C 1
ATOM 1407 O O . ASN A 1 180 ? -2.599 -1.664 26.897 1.00 83.94 180 ASN A O 1
ATOM 1411 N N . THR A 1 181 ? -4.593 -2.166 26.002 1.00 83.88 181 THR A N 1
ATOM 1412 C CA . THR A 1 181 ? -4.037 -3.041 24.955 1.00 83.88 181 THR A CA 1
ATOM 1413 C C . THR A 1 181 ? -3.975 -2.379 23.582 1.00 83.88 181 THR A C 1
ATOM 1415 O O . THR A 1 181 ? -3.349 -2.934 22.679 1.00 83.88 181 THR A O 1
ATOM 1418 N N . HIS A 1 182 ? -4.630 -1.227 23.408 1.00 78.44 182 HIS A N 1
ATOM 1419 C CA . HIS A 1 182 ? -4.860 -0.552 22.126 1.00 78.44 182 HIS A CA 1
ATOM 1420 C C . HIS A 1 182 ? -5.510 -1.456 21.062 1.00 78.44 182 HIS A C 1
ATOM 1422 O O . HIS A 1 182 ? -5.415 -1.199 19.861 1.00 78.44 182 HIS A O 1
ATOM 1428 N N . ARG A 1 183 ? -6.180 -2.536 21.488 1.00 82.44 183 ARG A N 1
ATOM 1429 C CA . ARG A 1 183 ? -6.870 -3.476 20.599 1.00 82.44 183 ARG A CA 1
ATOM 1430 C C . ARG A 1 183 ? -8.348 -3.130 20.501 1.00 82.44 183 ARG A C 1
ATOM 1432 O O . ARG A 1 183 ? -8.992 -2.814 21.498 1.00 82.44 183 ARG A O 1
ATOM 1439 N N . ALA A 1 184 ? -8.889 -3.256 19.293 1.00 86.19 184 ALA A N 1
ATOM 1440 C CA . ALA A 1 184 ? -10.321 -3.143 19.056 1.00 86.19 184 ALA A CA 1
ATOM 1441 C C . ALA A 1 184 ? -11.066 -4.366 19.623 1.00 86.19 184 ALA A C 1
ATOM 1443 O O . ALA A 1 184 ? -10.663 -5.511 19.399 1.00 86.19 184 ALA A O 1
ATOM 1444 N N . LYS A 1 185 ? -12.172 -4.122 20.327 1.00 87.94 185 LYS A N 1
ATOM 1445 C CA . LYS A 1 185 ? -13.060 -5.118 20.928 1.00 87.94 185 LYS A CA 1
ATOM 1446 C C . LYS A 1 185 ? -14.508 -4.815 20.553 1.00 87.94 185 LYS A C 1
ATOM 1448 O O . LYS A 1 185 ? -14.940 -3.669 20.599 1.00 87.94 185 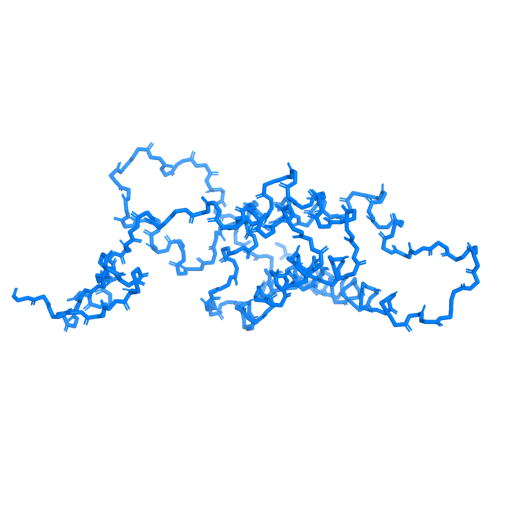LYS A O 1
ATOM 1453 N N . LEU A 1 186 ? -15.263 -5.855 20.212 1.00 89.25 186 LEU A N 1
ATOM 1454 C CA . LEU A 1 186 ? -16.714 -5.765 20.052 1.00 89.25 186 LEU A CA 1
ATOM 1455 C C . LEU A 1 186 ? -17.384 -5.884 21.423 1.00 89.25 186 LEU A C 1
ATOM 1457 O O . LEU A 1 186 ? -17.110 -6.831 22.1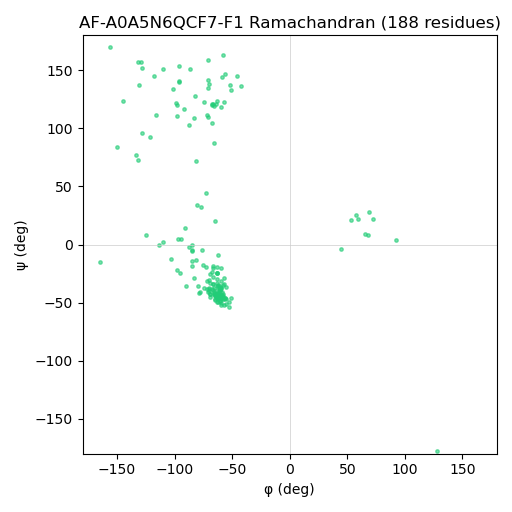65 1.00 89.25 186 LEU A O 1
ATOM 1461 N N . VAL A 1 187 ? -18.251 -4.932 21.753 1.00 89.19 187 VAL A N 1
ATOM 1462 C CA . VAL A 1 187 ? -19.031 -4.912 22.996 1.00 89.19 187 VAL A CA 1
ATOM 1463 C C . VAL A 1 187 ? -20.513 -4.711 22.686 1.00 89.19 187 VAL A C 1
ATOM 1465 O O . VAL A 1 187 ? -20.858 -4.111 21.668 1.00 89.19 187 VAL A O 1
ATOM 1468 N N . ASN A 1 188 ? -21.389 -5.219 23.554 1.00 90.44 188 ASN A N 1
ATOM 1469 C CA . ASN A 1 188 ? -22.826 -4.981 23.432 1.00 90.44 188 ASN A CA 1
ATOM 1470 C C . ASN A 1 188 ? -23.161 -3.527 23.776 1.00 90.44 188 ASN A C 1
ATOM 1472 O O . ASN A 1 188 ? -22.604 -2.952 24.713 1.00 90.44 188 ASN A O 1
ATOM 1476 N N . VAL A 1 189 ? -24.103 -2.964 23.030 1.00 81.25 189 VAL A N 1
ATOM 1477 C CA . VAL A 1 189 ? -24.746 -1.688 23.323 1.00 81.25 189 VAL A CA 1
ATOM 1478 C C . VAL A 1 189 ? -25.935 -2.014 24.229 1.00 81.25 189 VAL A C 1
ATOM 1480 O O . VAL A 1 189 ? -26.908 -2.604 23.765 1.00 81.25 189 VAL A O 1
ATOM 1483 N N . SER A 1 190 ? -25.788 -1.760 25.533 1.00 65.19 190 SER A N 1
ATOM 1484 C CA . SER A 1 190 ? -26.833 -1.985 26.546 1.00 65.19 190 SER A CA 1
ATOM 1485 C C . SER A 1 190 ? -28.105 -1.187 26.280 1.00 65.19 190 SER A C 1
ATOM 1487 O O . SER A 1 190 ? -27.981 -0.035 25.804 1.00 65.19 190 SER A O 1
#

Radius of gyration: 18.98 Å; Cα contacts (8 Å, |Δi|>4): 213; chains: 1; bounding box: 56×33×53 Å

Sequence (190 aa):
MSGITRLLLGYSLTILRDICACNSERGLKEEDSVDAVDVQLSSGLLELLLCLLGEHEPPAIIRKALKQGENRERASSYSSKPCHYRGFRRDIVAVIGNCAYGRKNVQDQIRTKNGILLLLQQCVTDEDNPFLRNWGIWCVRNLLEWNTENQQAVAELELQGSVDVPELAGLGLRVEVDPNTHRAKLVNVS